Protein AF-A0A7S4NSQ0-F1 (afdb_monomer_lite)

Structure (mmCIF, N/CA/C/O backbone):
data_AF-A0A7S4NSQ0-F1
#
_entry.id   AF-A0A7S4NSQ0-F1
#
loop_
_atom_site.group_PDB
_atom_site.id
_atom_site.type_symbol
_atom_site.label_atom_id
_atom_site.label_alt_id
_atom_site.label_comp_id
_atom_site.label_asym_id
_atom_site.label_entity_id
_atom_site.label_seq_id
_atom_site.pdbx_PDB_ins_code
_atom_site.Cartn_x
_atom_site.Cartn_y
_atom_site.Cartn_z
_atom_site.occupancy
_atom_site.B_iso_or_equiv
_atom_site.auth_seq_id
_atom_site.auth_comp_id
_atom_site.auth_asym_id
_atom_site.auth_atom_id
_atom_site.pdbx_PDB_model_num
ATOM 1 N N . ILE A 1 1 ? -8.764 21.880 0.873 1.00 43.84 1 ILE A N 1
ATOM 2 C CA . ILE A 1 1 ? -7.528 22.172 0.104 1.00 43.84 1 ILE A CA 1
ATOM 3 C C . ILE A 1 1 ? -7.087 20.950 -0.721 1.00 43.84 1 ILE A C 1
ATOM 5 O O . ILE A 1 1 ? -6.547 21.149 -1.796 1.00 43.84 1 ILE A O 1
ATOM 9 N N . ASP A 1 2 ? -7.443 19.715 -0.344 1.00 47.25 2 ASP A N 1
ATOM 10 C CA . ASP A 1 2 ? -6.987 18.498 -1.047 1.00 47.25 2 ASP A CA 1
ATOM 11 C C . ASP A 1 2 ? -7.750 18.096 -2.334 1.00 47.25 2 ASP A C 1
ATOM 13 O O . ASP A 1 2 ? -7.119 17.617 -3.271 1.00 47.25 2 ASP A O 1
ATOM 17 N N . SER A 1 3 ? -9.049 18.391 -2.493 1.00 37.84 3 SER A N 1
ATOM 18 C CA . SER A 1 3 ? -9.749 18.227 -3.792 1.00 37.84 3 SER A CA 1
ATOM 19 C C . SER A 1 3 ? -9.270 19.212 -4.862 1.00 37.84 3 SER A C 1
ATOM 21 O O . SER A 1 3 ? -9.470 18.998 -6.056 1.00 37.84 3 SER A O 1
ATOM 23 N N . ARG A 1 4 ? -8.583 20.284 -4.441 1.00 37.56 4 ARG A N 1
ATOM 24 C CA . ARG A 1 4 ? -7.909 21.193 -5.361 1.00 37.56 4 ARG A CA 1
ATOM 25 C C . ARG A 1 4 ? -6.643 20.563 -5.921 1.00 37.56 4 ARG A C 1
ATOM 27 O O . ARG A 1 4 ? -6.283 20.964 -6.997 1.00 37.56 4 ARG A O 1
ATOM 34 N N . CYS A 1 5 ? -5.984 19.575 -5.316 1.00 43.22 5 CYS A N 1
ATOM 35 C CA . CYS A 1 5 ? -4.694 19.090 -5.833 1.00 43.22 5 CYS A CA 1
ATOM 36 C C . CYS A 1 5 ? -4.800 18.234 -7.110 1.00 43.22 5 CYS A C 1
ATOM 38 O O . CYS A 1 5 ? -3.952 18.379 -7.990 1.00 43.22 5 CYS A O 1
ATOM 40 N N . SER A 1 6 ? -5.829 17.391 -7.260 1.00 45.50 6 SER A N 1
ATOM 41 C CA . SER A 1 6 ? -6.063 16.644 -8.511 1.00 45.50 6 SER A CA 1
ATOM 42 C C . SER A 1 6 ? -6.626 17.552 -9.606 1.00 45.50 6 SER A C 1
ATOM 44 O O . SER A 1 6 ? -6.104 17.570 -10.715 1.00 45.50 6 SER A O 1
ATOM 46 N N . LEU A 1 7 ? -7.596 18.405 -9.263 1.00 49.38 7 LEU A N 1
ATOM 47 C CA . LEU A 1 7 ? -8.143 19.434 -10.151 1.00 49.38 7 LEU A CA 1
ATOM 48 C C . LEU A 1 7 ? -7.094 20.475 -10.555 1.00 49.38 7 LEU A C 1
ATOM 50 O O . LEU A 1 7 ? -7.091 20.905 -11.698 1.00 49.38 7 LEU A O 1
ATOM 54 N N . VAL A 1 8 ? -6.179 20.852 -9.658 1.00 49.59 8 VAL A N 1
ATOM 55 C CA . VAL A 1 8 ? -5.041 21.742 -9.936 1.00 49.59 8 VAL A CA 1
ATOM 56 C C . VAL A 1 8 ? -3.989 21.006 -10.740 1.00 49.59 8 VAL A C 1
ATOM 58 O O . VAL A 1 8 ? -3.438 21.633 -11.624 1.00 49.59 8 VAL A O 1
ATOM 61 N N . ARG A 1 9 ? -3.725 19.708 -10.542 1.00 54.62 9 ARG A N 1
ATOM 62 C CA . ARG A 1 9 ? -2.856 18.954 -11.464 1.00 54.62 9 ARG A CA 1
ATOM 63 C C . ARG A 1 9 ? -3.464 18.858 -12.856 1.00 54.62 9 ARG A C 1
ATOM 65 O O . ARG A 1 9 ? -2.762 19.137 -13.816 1.00 54.62 9 ARG A O 1
ATOM 72 N N . ASP A 1 10 ? -4.748 18.545 -12.980 1.00 56.38 10 ASP A N 1
ATOM 73 C CA . ASP A 1 10 ? -5.434 18.488 -14.273 1.00 56.38 10 ASP A CA 1
ATOM 74 C C . ASP A 1 10 ? -5.550 19.874 -14.914 1.00 56.38 10 ASP A C 1
ATOM 76 O O . ASP A 1 10 ? -5.386 20.012 -16.124 1.00 56.38 10 ASP A O 1
ATOM 80 N N . PHE A 1 11 ? -5.769 20.923 -14.120 1.00 52.41 11 PHE A N 1
ATOM 81 C CA . PHE A 1 11 ? -5.755 22.314 -14.569 1.00 52.41 11 PHE A CA 1
ATOM 82 C C . PHE A 1 11 ? -4.345 22.774 -14.946 1.00 52.41 11 PHE A C 1
ATOM 84 O O . PHE A 1 11 ? -4.181 23.433 -15.962 1.00 52.41 11 PHE A O 1
ATOM 91 N N . MET A 1 12 ? -3.316 22.384 -14.193 1.00 53.12 12 MET A N 1
ATOM 92 C CA . MET A 1 12 ? -1.912 22.682 -14.479 1.00 53.12 12 MET A CA 1
ATOM 93 C C . MET A 1 12 ? -1.471 21.948 -15.737 1.00 53.12 12 MET A C 1
ATOM 95 O O . MET A 1 12 ? -0.919 22.606 -16.606 1.00 53.12 12 MET A O 1
ATOM 99 N N . LYS A 1 13 ? -1.806 20.658 -15.902 1.00 59.53 13 LYS A N 1
ATOM 100 C CA . LYS A 1 13 ? -1.601 19.882 -17.138 1.00 59.53 13 LYS A CA 1
ATOM 101 C C . LYS A 1 13 ? -2.331 20.544 -18.310 1.00 59.53 13 LYS A C 1
ATOM 103 O O . LYS A 1 13 ? -1.717 20.787 -19.342 1.00 59.53 13 LYS A O 1
ATOM 108 N N . LYS A 1 14 ? -3.601 20.939 -18.148 1.00 61.06 14 LYS A N 1
ATOM 109 C CA . LYS A 1 14 ? -4.355 21.689 -19.174 1.00 61.06 14 LYS A CA 1
ATOM 110 C C . LYS A 1 14 ? -3.732 23.055 -19.487 1.00 61.06 14 LYS A C 1
ATOM 112 O O . LYS A 1 14 ? -3.712 23.433 -20.654 1.00 61.06 14 LYS A O 1
ATOM 117 N N . SER A 1 15 ? -3.201 23.767 -18.491 1.00 60.34 15 SER A N 1
ATOM 118 C CA . S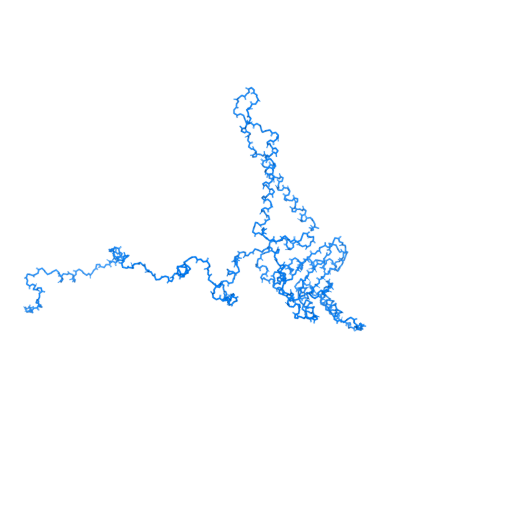ER A 1 15 ? -2.586 25.089 -18.671 1.00 60.34 15 SER A CA 1
ATOM 119 C C . SER A 1 15 ? -1.168 25.019 -19.246 1.00 60.34 15 SER A C 1
ATOM 121 O O . SER A 1 15 ? -0.762 25.902 -19.994 1.00 60.34 15 SER A O 1
ATOM 123 N N . LEU A 1 16 ? -0.417 23.956 -18.941 1.00 61.09 16 LEU A N 1
ATOM 124 C CA . LEU A 1 16 ? 0.862 23.652 -19.577 1.00 61.09 16 LEU A CA 1
ATOM 125 C C . LEU A 1 16 ? 0.615 23.320 -21.040 1.00 61.09 16 LEU A C 1
ATOM 127 O O . LEU A 1 16 ? 1.199 23.961 -21.902 1.00 61.09 16 LEU A O 1
ATOM 131 N N . VAL A 1 17 ? -0.336 22.425 -21.323 1.00 63.91 17 VAL A N 1
ATOM 132 C CA . VAL A 1 17 ? -0.728 22.103 -22.698 1.00 63.91 17 VAL A CA 1
ATOM 133 C C . VAL A 1 17 ? -1.186 23.357 -23.440 1.00 63.91 17 VAL A C 1
ATOM 135 O O . VAL A 1 17 ? -0.764 23.539 -24.574 1.00 63.91 17 VAL A O 1
ATOM 138 N N . SER A 1 18 ? -1.973 24.254 -22.830 1.00 65.06 18 SER A N 1
ATOM 139 C CA . SER A 1 18 ? -2.400 25.496 -23.493 1.00 65.06 18 SER A CA 1
ATOM 140 C C . SER A 1 18 ? -1.240 26.463 -23.748 1.00 65.06 18 SER A C 1
ATOM 142 O O . SER A 1 18 ? -1.109 26.960 -24.861 1.00 65.06 18 SER A O 1
ATOM 144 N N . ARG A 1 19 ? -0.346 26.675 -22.770 1.00 66.19 19 ARG A N 1
ATOM 145 C CA . ARG A 1 19 ? 0.846 27.530 -22.931 1.00 66.19 19 ARG A CA 1
ATOM 146 C C . ARG A 1 19 ? 1.806 26.981 -23.990 1.00 66.19 19 ARG A C 1
ATOM 148 O O . ARG A 1 19 ? 2.336 27.738 -24.798 1.00 66.19 19 ARG A O 1
ATOM 155 N N . SER A 1 20 ? 1.994 25.664 -24.027 1.00 69.31 20 SER A N 1
ATOM 156 C CA . SER A 1 20 ? 2.788 24.984 -25.053 1.00 69.31 20 SER A CA 1
ATOM 157 C C . SER A 1 20 ? 2.126 25.051 -26.433 1.00 69.31 20 SER A C 1
ATOM 159 O O . SER A 1 20 ? 2.827 25.105 -27.441 1.00 69.31 20 SER A O 1
ATOM 161 N N . LEU A 1 21 ? 0.791 25.096 -26.502 1.00 70.25 21 LEU A N 1
ATOM 162 C CA . LEU A 1 21 ? 0.045 25.279 -27.750 1.00 70.25 21 LEU A CA 1
ATOM 163 C C . LEU A 1 21 ? 0.185 26.708 -28.297 1.00 70.25 21 LEU A C 1
ATOM 165 O O . LEU A 1 21 ? 0.319 26.889 -29.506 1.00 70.25 21 LEU A O 1
ATOM 169 N N . ASP A 1 22 ? 0.226 27.711 -27.417 1.00 73.38 22 ASP A N 1
ATOM 170 C CA . ASP A 1 22 ? 0.483 29.109 -27.786 1.00 73.38 22 ASP A CA 1
ATOM 171 C C . ASP A 1 22 ? 1.907 29.312 -28.317 1.00 73.38 22 ASP A C 1
ATOM 173 O O . ASP A 1 22 ? 2.137 30.096 -29.240 1.00 73.38 22 ASP A O 1
ATOM 177 N N . GLN A 1 23 ? 2.876 28.575 -27.771 1.00 75.81 23 GLN A N 1
ATOM 178 C CA . GLN A 1 23 ? 4.239 28.542 -28.298 1.00 75.81 23 GLN A CA 1
ATOM 179 C C . GLN A 1 23 ? 4.308 27.797 -29.637 1.00 75.81 23 GLN A C 1
ATOM 181 O O . GLN A 1 23 ? 4.912 28.292 -30.586 1.00 75.81 23 GLN A O 1
ATOM 186 N N . ALA A 1 24 ? 3.588 26.683 -29.765 1.00 67.06 24 ALA A N 1
ATOM 187 C CA . ALA A 1 24 ? 3.461 25.947 -31.017 1.00 67.06 24 ALA A CA 1
ATOM 188 C C . ALA A 1 24 ? 2.843 26.809 -32.140 1.00 67.06 24 ALA A C 1
ATOM 190 O O . ALA A 1 24 ? 3.299 26.770 -33.279 1.00 67.06 24 ALA A O 1
ATOM 191 N N . LEU A 1 25 ? 1.869 27.672 -31.832 1.00 69.62 25 LEU A N 1
ATOM 192 C CA . LEU A 1 25 ? 1.313 28.630 -32.797 1.00 69.62 25 LEU A CA 1
ATOM 193 C C . LEU A 1 25 ? 2.368 29.582 -33.392 1.00 69.62 25 LEU A C 1
ATOM 195 O O . LEU A 1 25 ? 2.200 30.025 -34.529 1.00 69.62 25 LEU A O 1
ATOM 199 N N . LYS A 1 26 ? 3.455 29.878 -32.664 1.00 75.56 26 LYS A N 1
ATOM 200 C CA . LYS A 1 26 ? 4.581 30.695 -33.155 1.00 75.56 26 LYS A CA 1
ATOM 201 C C . LYS A 1 26 ? 5.554 29.901 -34.035 1.00 75.56 26 LYS A C 1
ATOM 203 O O . LYS A 1 26 ? 6.193 30.488 -34.902 1.00 75.56 26 LYS A O 1
ATOM 208 N N . GLU A 1 27 ? 5.639 28.588 -33.832 1.00 74.69 27 GLU A N 1
ATOM 209 C CA . GLU A 1 27 ? 6.524 27.653 -34.549 1.00 74.69 27 GLU A CA 1
ATOM 210 C C . GLU A 1 27 ? 5.851 26.993 -35.766 1.00 74.69 27 GLU A C 1
ATOM 212 O O . GLU A 1 27 ? 6.449 26.161 -36.449 1.00 74.69 27 GLU A O 1
ATOM 217 N N . MET A 1 28 ? 4.599 27.356 -36.052 1.00 72.81 28 MET A N 1
ATOM 218 C CA . MET A 1 28 ? 3.808 26.744 -37.113 1.00 72.81 28 MET A CA 1
ATOM 219 C C . MET A 1 28 ? 4.483 26.925 -38.494 1.00 72.81 28 MET A C 1
ATOM 221 O O . MET A 1 28 ? 4.757 28.060 -38.903 1.00 72.81 28 MET A O 1
ATOM 225 N N . PRO A 1 29 ? 4.740 25.839 -39.250 1.00 70.00 29 PRO A N 1
ATOM 226 C CA . PRO A 1 29 ? 5.452 25.915 -40.525 1.00 70.00 29 PRO A CA 1
ATOM 227 C C . PRO A 1 29 ? 4.622 26.616 -41.609 1.00 70.00 29 PRO A C 1
ATOM 229 O O . PRO A 1 29 ? 3.399 26.522 -41.640 1.00 70.00 29 PRO A O 1
ATOM 232 N N . THR A 1 30 ? 5.269 27.302 -42.553 1.00 66.38 30 THR A N 1
ATOM 233 C CA . THR A 1 30 ? 4.567 27.906 -43.702 1.00 66.38 30 THR A CA 1
ATOM 234 C C . THR A 1 30 ? 4.198 26.842 -44.741 1.00 66.38 30 THR A C 1
ATOM 236 O O . THR A 1 30 ? 5.019 25.981 -45.049 1.00 66.38 30 THR A O 1
ATOM 239 N N . SER A 1 31 ? 2.989 26.908 -45.313 1.00 59.41 31 SER A N 1
ATOM 240 C CA . SER A 1 31 ? 2.476 25.903 -46.268 1.00 59.41 31 SER A CA 1
ATOM 241 C C . SER A 1 31 ? 3.398 25.718 -47.482 1.00 59.41 31 SER A C 1
ATOM 243 O O . SER A 1 31 ? 3.764 26.689 -48.143 1.00 59.41 31 SER A O 1
ATOM 245 N N . SER A 1 32 ? 3.727 24.472 -47.835 1.00 58.09 32 SER A N 1
ATOM 246 C CA . SER A 1 32 ? 4.505 24.133 -49.038 1.00 58.09 32 SER A CA 1
ATOM 247 C C . SER A 1 32 ? 3.635 23.906 -50.284 1.00 58.09 32 SER A C 1
ATOM 249 O O . SER A 1 32 ? 4.137 24.017 -51.403 1.00 58.09 32 SER A O 1
ATOM 251 N N . ALA A 1 33 ? 2.331 23.658 -50.120 1.00 56.31 33 ALA A N 1
ATOM 252 C CA . ALA A 1 33 ? 1.461 23.151 -51.185 1.00 56.31 33 ALA A CA 1
ATOM 253 C C . ALA A 1 33 ? 0.726 24.234 -52.001 1.00 56.31 33 ALA A C 1
ATOM 255 O O . ALA A 1 33 ? 0.341 23.992 -53.145 1.00 56.31 33 ALA A O 1
ATOM 256 N N . ARG A 1 34 ? 0.518 25.443 -51.459 1.00 57.06 34 ARG A N 1
ATOM 257 C CA . ARG A 1 34 ? -0.258 26.494 -52.148 1.00 57.06 34 ARG A CA 1
ATOM 258 C C . ARG A 1 34 ? 0.628 27.478 -52.917 1.00 57.06 34 ARG A C 1
ATOM 260 O O . ARG A 1 34 ? 1.561 28.057 -52.360 1.00 57.06 34 ARG A O 1
ATOM 267 N N . LYS A 1 35 ? 0.293 27.722 -54.194 1.00 58.25 35 LYS A N 1
ATOM 268 C CA . LYS A 1 35 ? 0.835 28.855 -54.965 1.00 58.25 35 LYS A CA 1
ATOM 269 C C . LYS A 1 35 ? 0.327 30.167 -54.337 1.00 58.25 35 LYS A C 1
ATOM 271 O O . LYS A 1 35 ? -0.867 30.247 -54.040 1.00 58.25 35 LYS A O 1
ATOM 276 N N . PRO A 1 36 ? 1.187 31.180 -54.126 1.00 56.97 36 PRO A N 1
ATOM 277 C CA . PRO A 1 36 ? 0.753 32.465 -53.585 1.00 56.97 36 PRO A CA 1
ATOM 278 C C . PRO A 1 36 ? -0.299 33.090 -54.513 1.00 56.97 36 PRO A C 1
ATOM 280 O O . PRO A 1 36 ? -0.092 33.169 -55.724 1.00 56.97 36 PRO A O 1
ATOM 283 N N . LYS A 1 37 ? -1.439 33.508 -53.955 1.00 53.97 37 LYS A N 1
ATOM 284 C CA . LYS A 1 37 ? -2.445 34.303 -54.671 1.00 53.97 37 LYS A CA 1
ATOM 285 C C . LYS A 1 37 ? -2.228 35.775 -54.319 1.00 53.97 37 LYS A C 1
ATOM 287 O O . LYS A 1 37 ? -2.434 36.162 -53.175 1.00 53.97 37 LYS A O 1
ATOM 292 N N . GLY A 1 38 ? -1.778 36.561 -55.296 1.00 58.06 38 GLY A N 1
ATOM 293 C CA . GLY A 1 38 ? -1.504 37.996 -55.177 1.00 58.06 38 GLY A CA 1
ATOM 294 C C . GLY A 1 38 ? -0.479 38.467 -56.218 1.00 58.06 38 GLY A C 1
ATOM 295 O O . GLY A 1 38 ? 0.364 37.682 -56.650 1.00 58.06 38 GLY A O 1
ATOM 296 N N . LEU A 1 39 ? -0.562 39.737 -56.637 1.00 51.53 39 LEU A N 1
ATOM 297 C CA . LEU A 1 39 ? 0.301 40.333 -57.673 1.00 51.53 39 LEU A CA 1
ATOM 298 C C . LEU A 1 39 ? 1.773 40.487 -57.230 1.00 51.53 39 LEU A C 1
ATOM 300 O O . LEU A 1 39 ? 2.667 40.577 -58.066 1.00 51.53 39 LEU A O 1
ATOM 304 N N . HIS A 1 40 ? 2.045 40.460 -55.922 1.00 49.66 40 HIS A N 1
ATOM 305 C CA . HIS A 1 40 ? 3.399 40.497 -55.375 1.00 49.66 40 HIS A CA 1
ATOM 306 C C . HIS A 1 40 ? 3.976 39.083 -55.245 1.00 49.66 40 HIS A C 1
ATOM 308 O O . HIS A 1 40 ? 3.834 38.412 -54.223 1.00 49.66 40 HIS A O 1
ATOM 314 N N . ARG A 1 41 ? 4.670 38.635 -56.297 1.00 52.50 41 ARG A N 1
ATOM 315 C CA . ARG A 1 41 ? 5.487 37.408 -56.319 1.00 52.50 41 ARG A CA 1
ATOM 316 C C . ARG A 1 41 ? 6.840 37.614 -55.623 1.00 52.50 41 ARG A C 1
ATOM 318 O O . ARG A 1 41 ? 7.888 37.354 -56.202 1.00 52.50 41 ARG A O 1
ATOM 325 N N . GLY A 1 42 ? 6.822 38.108 -54.390 1.00 56.59 42 GLY A N 1
ATOM 326 C CA . GLY A 1 42 ? 7.992 38.044 -53.515 1.00 56.59 42 GLY A CA 1
ATOM 327 C C . GLY A 1 42 ? 8.073 36.680 -52.815 1.00 56.59 42 GLY A C 1
ATOM 328 O O . GLY A 1 42 ? 7.070 35.959 -52.778 1.00 56.59 42 GLY A O 1
ATOM 329 N N . PRO A 1 43 ? 9.217 36.322 -52.204 1.00 53.56 43 PRO A N 1
ATOM 330 C CA . PRO A 1 43 ? 9.337 35.182 -51.295 1.00 53.56 43 PRO A CA 1
ATOM 331 C C . PRO A 1 43 ? 8.615 35.494 -49.967 1.00 53.56 43 PRO A C 1
ATOM 333 O O . PRO A 1 43 ? 9.207 35.552 -48.895 1.00 53.56 43 PRO A O 1
ATOM 336 N N . GLY A 1 44 ? 7.315 35.775 -50.044 1.00 54.81 44 GLY A N 1
ATOM 337 C CA . GLY A 1 44 ? 6.446 36.019 -48.904 1.00 54.81 44 GLY A CA 1
ATOM 338 C C . GLY A 1 44 ? 5.966 34.697 -48.318 1.00 54.81 44 GLY A C 1
ATOM 339 O O . GLY A 1 44 ? 5.574 33.784 -49.049 1.00 54.81 44 GLY A O 1
ATOM 340 N N . LYS A 1 45 ? 6.004 34.596 -46.988 1.00 56.88 45 LYS A N 1
ATOM 341 C CA . LYS A 1 45 ? 5.552 33.436 -46.209 1.00 56.88 45 LYS A CA 1
ATOM 342 C C . LYS A 1 45 ? 4.156 32.996 -46.667 1.00 56.88 45 LYS A C 1
ATOM 344 O O . LYS A 1 45 ? 3.189 33.748 -46.557 1.00 56.88 45 LYS A O 1
ATOM 349 N N . ARG A 1 46 ? 4.051 31.777 -47.198 1.00 63.94 46 ARG A N 1
ATOM 350 C CA . ARG A 1 46 ? 2.787 31.200 -47.676 1.00 63.94 46 ARG A CA 1
ATOM 351 C C . ARG A 1 46 ? 1.864 30.960 -46.480 1.00 63.94 46 ARG A C 1
ATOM 353 O O . ARG A 1 46 ? 2.209 30.194 -45.580 1.00 63.94 46 ARG A O 1
ATOM 360 N N . GLN A 1 47 ? 0.707 31.617 -46.467 1.00 65.38 47 GLN A N 1
ATOM 361 C CA . GLN A 1 47 ? -0.298 31.426 -45.421 1.00 65.38 47 GLN A CA 1
ATOM 362 C C . GLN A 1 47 ? -0.892 30.008 -45.515 1.00 65.38 47 GLN A C 1
ATOM 364 O O . GLN A 1 47 ? -1.272 29.555 -46.597 1.00 65.38 47 GLN A O 1
ATOM 369 N N . LEU A 1 48 ? -0.939 29.299 -44.384 1.00 68.12 48 LEU A N 1
ATOM 370 C CA . LEU A 1 48 ? -1.606 27.999 -44.252 1.00 68.12 48 LEU A CA 1
ATOM 371 C C . LEU A 1 48 ? -3.119 28.148 -44.424 1.00 68.12 48 LEU A C 1
ATOM 373 O O . LEU A 1 48 ? -3.703 29.145 -44.003 1.00 68.12 48 LEU A O 1
ATOM 377 N N . SER A 1 49 ? -3.766 27.136 -45.003 1.00 79.75 49 SER A N 1
ATOM 378 C CA . SER A 1 49 ? -5.229 27.067 -44.972 1.00 79.75 49 SER A CA 1
ATOM 379 C C . SER A 1 49 ? -5.736 26.767 -43.562 1.00 79.75 49 SER A C 1
ATOM 381 O O . SER A 1 49 ? -5.060 26.094 -42.785 1.00 79.75 49 SER A O 1
ATOM 383 N N . GLU A 1 50 ? -6.954 27.204 -43.234 1.00 79.88 50 GLU A N 1
ATOM 384 C CA . GLU A 1 50 ? -7.573 26.905 -41.933 1.00 79.88 50 GLU A CA 1
ATOM 385 C C . GLU A 1 50 ? -7.645 25.396 -41.660 1.00 79.88 50 GLU A C 1
ATOM 387 O O . GLU A 1 50 ? -7.401 24.954 -40.541 1.00 79.88 50 GLU A O 1
ATOM 392 N N . LYS A 1 51 ? -7.882 24.585 -42.700 1.00 82.75 51 LYS A N 1
ATOM 393 C CA . LYS A 1 51 ? -7.909 23.121 -42.595 1.00 82.75 51 LYS A CA 1
ATOM 394 C C . LYS A 1 51 ? -6.539 22.533 -42.233 1.00 82.75 51 LYS A C 1
ATOM 396 O O . LYS A 1 51 ? -6.463 21.693 -41.341 1.00 82.75 51 LYS A O 1
ATOM 401 N N . GLU A 1 52 ? -5.462 22.981 -42.882 1.00 78.94 52 GLU A N 1
ATOM 402 C CA . GLU A 1 52 ? -4.091 22.542 -42.561 1.00 78.94 52 GLU A CA 1
ATOM 403 C C . GLU A 1 52 ? -3.664 23.025 -41.170 1.00 78.94 52 GLU A C 1
ATOM 405 O O . GLU A 1 52 ? -3.085 22.254 -40.408 1.00 78.94 52 GLU A O 1
ATOM 410 N N . ARG A 1 53 ? -4.010 24.268 -40.806 1.00 81.38 53 ARG A N 1
ATOM 411 C CA . ARG A 1 53 ? -3.770 24.826 -39.469 1.00 81.38 53 ARG A CA 1
ATOM 412 C C . ARG A 1 53 ? -4.462 23.999 -38.386 1.00 81.38 53 ARG A C 1
ATOM 414 O O . ARG A 1 53 ? -3.821 23.632 -37.407 1.00 81.38 53 ARG A O 1
ATOM 421 N N . ASN A 1 54 ? -5.737 23.664 -38.568 1.00 85.69 54 ASN A N 1
ATOM 422 C CA . ASN A 1 54 ? -6.491 22.857 -37.608 1.00 85.69 54 ASN A CA 1
ATOM 423 C C . ASN A 1 54 ? -5.950 21.426 -37.517 1.00 85.69 54 ASN A C 1
ATOM 425 O O . ASN A 1 54 ? -5.838 20.892 -36.417 1.00 85.69 54 ASN A O 1
ATOM 429 N N . SER A 1 55 ? -5.551 20.828 -38.645 1.00 84.88 55 SER A N 1
ATOM 430 C CA . SER A 1 55 ? -4.901 19.513 -38.655 1.00 84.88 55 SER A CA 1
ATOM 431 C C . SER A 1 55 ? -3.572 19.534 -37.900 1.00 84.88 55 SER A C 1
ATOM 433 O O . SER A 1 55 ? -3.289 18.622 -37.129 1.00 84.88 55 SER A O 1
ATOM 435 N N . TRP A 1 56 ? -2.762 20.576 -38.090 1.00 83.94 56 TRP A N 1
ATOM 436 C CA . TRP A 1 56 ? -1.488 20.728 -37.396 1.00 83.94 56 TRP A CA 1
ATOM 437 C C . TRP A 1 56 ? -1.680 20.949 -35.893 1.00 83.94 56 TRP A C 1
ATOM 439 O O . TRP A 1 56 ? -1.051 20.264 -35.091 1.00 83.94 56 TRP A O 1
ATOM 449 N N . LEU A 1 57 ? -2.607 21.828 -35.497 1.00 86.19 57 LEU A N 1
ATOM 450 C CA . LEU A 1 57 ? -2.951 22.046 -34.089 1.00 86.19 57 LEU A CA 1
ATOM 451 C C . LEU A 1 57 ? -3.503 20.780 -33.433 1.00 86.19 57 LEU A C 1
ATOM 453 O O . LEU A 1 57 ? -3.177 20.504 -32.283 1.00 86.19 57 LEU A O 1
ATOM 457 N N . PHE A 1 58 ? -4.302 19.994 -34.155 1.00 88.31 58 PHE A N 1
ATOM 458 C CA . PHE A 1 58 ? -4.789 18.706 -33.675 1.00 88.31 58 PHE A CA 1
ATOM 459 C C . PHE A 1 58 ? -3.642 17.712 -33.457 1.00 88.31 58 PHE A C 1
ATOM 461 O O . PHE A 1 58 ? -3.550 17.127 -32.377 1.00 88.31 58 PHE A O 1
ATOM 468 N N . MET A 1 59 ? -2.739 17.557 -34.433 1.00 87.12 59 MET A N 1
ATOM 469 C CA . MET A 1 59 ? -1.563 16.689 -34.292 1.00 87.12 59 MET A CA 1
ATOM 470 C C . MET A 1 59 ? -0.683 17.135 -33.127 1.00 87.12 59 MET A C 1
ATOM 472 O O . MET A 1 59 ? -0.339 16.317 -32.282 1.00 87.12 59 MET A O 1
ATOM 476 N N . ARG A 1 60 ? -0.398 18.437 -33.015 1.00 84.75 60 ARG A N 1
ATOM 477 C CA . ARG A 1 60 ? 0.437 18.982 -31.942 1.00 84.75 60 ARG A CA 1
ATOM 478 C C . ARG A 1 60 ? -0.219 18.864 -30.571 1.00 84.75 60 ARG A C 1
ATOM 480 O O . ARG A 1 60 ? 0.447 18.525 -29.604 1.00 84.75 60 ARG A O 1
ATOM 487 N N . LYS A 1 61 ? -1.531 19.091 -30.471 1.00 86.69 61 LYS A N 1
ATOM 488 C CA . LYS A 1 61 ? -2.297 18.849 -29.241 1.00 86.69 61 LYS A CA 1
ATOM 489 C C . LYS A 1 61 ? -2.235 17.378 -28.841 1.00 86.69 61 LYS A C 1
ATOM 491 O O . LYS A 1 61 ? -2.052 17.089 -27.667 1.00 86.69 61 LYS A O 1
ATOM 496 N N . THR A 1 62 ? -2.378 16.472 -29.804 1.00 85.88 62 THR A N 1
ATOM 497 C CA . THR A 1 62 ? -2.304 15.024 -29.573 1.00 85.88 62 THR A CA 1
ATOM 498 C C . THR A 1 62 ? -0.902 14.615 -29.132 1.00 85.88 62 THR A C 1
ATOM 500 O O . THR A 1 62 ? -0.762 13.869 -28.174 1.00 85.88 62 THR A O 1
ATOM 503 N N . GLU A 1 63 ? 0.138 15.160 -29.759 1.00 84.62 63 GLU A N 1
ATOM 504 C CA . GLU A 1 63 ? 1.533 14.962 -29.365 1.00 84.62 63 GLU A CA 1
ATOM 505 C C . GLU A 1 63 ? 1.798 15.482 -27.948 1.00 84.62 63 GLU A C 1
ATOM 507 O O . GLU A 1 63 ? 2.358 14.759 -27.137 1.00 84.62 63 GLU A O 1
ATOM 512 N N . LEU A 1 64 ? 1.333 16.687 -27.607 1.00 81.81 64 LEU A N 1
ATOM 513 C CA . LEU A 1 64 ? 1.473 17.255 -26.262 1.00 81.81 64 LEU A CA 1
ATOM 514 C C . LEU A 1 64 ? 0.675 16.477 -25.212 1.00 81.81 64 LEU A C 1
ATOM 516 O O . LEU A 1 64 ? 1.154 16.297 -24.099 1.00 81.81 64 LEU A O 1
ATOM 520 N N . MET A 1 65 ? -0.527 16.001 -25.548 1.00 78.69 65 MET A N 1
ATOM 521 C CA . MET A 1 65 ? -1.312 15.125 -24.674 1.00 78.69 65 MET A CA 1
ATOM 522 C C . MET A 1 65 ? -0.622 13.782 -24.476 1.00 78.69 65 MET A C 1
ATOM 524 O O . MET A 1 65 ? -0.569 13.301 -23.349 1.00 78.69 65 MET A O 1
ATOM 528 N N . ASN A 1 66 ? -0.049 13.222 -25.542 1.00 78.06 66 ASN A N 1
ATOM 529 C CA . ASN A 1 66 ? 0.777 12.035 -25.451 1.00 78.06 66 ASN A CA 1
ATOM 530 C C . ASN A 1 66 ? 1.959 12.329 -24.537 1.00 78.06 66 ASN A C 1
ATOM 532 O O . ASN A 1 66 ? 2.114 11.609 -23.568 1.00 78.06 66 ASN A O 1
ATOM 536 N N . ILE A 1 67 ? 2.757 13.379 -24.769 1.00 75.62 67 ILE A N 1
ATOM 537 C CA . ILE A 1 67 ? 3.919 13.733 -23.932 1.00 75.62 67 ILE A CA 1
ATOM 538 C C . ILE A 1 67 ? 3.504 13.924 -22.470 1.00 75.62 67 ILE A C 1
ATOM 540 O O . ILE A 1 67 ? 4.134 13.353 -21.595 1.00 75.62 67 ILE A O 1
ATOM 544 N N . ALA A 1 68 ? 2.398 14.615 -22.193 1.00 68.62 68 ALA A N 1
ATOM 545 C CA . ALA A 1 68 ? 1.856 14.770 -20.840 1.00 68.62 68 ALA A CA 1
ATOM 546 C C . ALA A 1 68 ? 1.360 13.447 -20.215 1.00 68.62 68 ALA A C 1
ATOM 548 O O . ALA A 1 68 ? 1.258 13.333 -18.991 1.00 68.62 68 ALA A O 1
ATOM 549 N N . GLN A 1 69 ? 1.018 12.462 -21.047 1.00 65.25 69 GLN A N 1
ATOM 550 C CA . GLN A 1 69 ? 0.706 11.088 -20.654 1.00 65.25 69 GLN A CA 1
ATOM 551 C C . GLN A 1 69 ? 1.969 10.208 -20.556 1.00 65.25 69 GLN A C 1
ATOM 553 O O . GLN A 1 69 ? 1.954 9.236 -19.812 1.00 65.25 69 GLN A O 1
ATOM 558 N N . TRP A 1 70 ? 3.056 10.541 -21.260 1.00 55.47 70 TRP A N 1
ATOM 559 C CA . TRP A 1 70 ? 4.405 9.985 -21.072 1.00 55.47 70 TRP A CA 1
ATOM 560 C C . TRP A 1 70 ? 5.088 10.570 -19.823 1.00 55.47 70 TRP A C 1
ATOM 562 O O . TRP A 1 70 ? 5.959 9.924 -19.251 1.00 55.47 70 TRP A O 1
ATOM 572 N N . ASP A 1 71 ? 4.649 11.749 -19.376 1.00 55.47 71 ASP A N 1
ATOM 573 C CA . ASP A 1 71 ? 5.019 12.378 -18.101 1.00 55.47 71 ASP A CA 1
ATOM 574 C C . ASP A 1 71 ? 4.382 11.655 -16.895 1.00 55.47 71 ASP A C 1
ATOM 576 O O . ASP A 1 71 ? 4.838 11.807 -15.761 1.00 55.47 71 ASP A O 1
ATOM 580 N N . ASP A 1 72 ? 3.353 10.818 -17.122 1.00 61.94 72 ASP A N 1
ATOM 581 C CA . ASP A 1 72 ? 3.090 9.705 -16.208 1.00 61.94 72 ASP A CA 1
ATOM 582 C C . ASP A 1 72 ? 4.181 8.651 -16.479 1.00 61.94 72 ASP A C 1
ATOM 584 O O . ASP A 1 72 ? 4.279 8.151 -17.601 1.00 61.94 72 ASP A O 1
ATOM 588 N N . PRO A 1 73 ? 5.014 8.318 -15.480 1.00 64.12 73 PRO A N 1
ATOM 589 C CA . PRO A 1 73 ? 6.341 7.760 -15.701 1.00 64.12 73 PRO A CA 1
ATOM 590 C C . PRO A 1 73 ? 6.300 6.509 -16.583 1.00 64.12 73 PRO A C 1
ATOM 592 O O . PRO A 1 73 ? 5.718 5.491 -16.204 1.00 64.12 73 PRO A O 1
ATOM 595 N N . GLU A 1 74 ? 6.929 6.604 -17.760 1.00 70.94 74 GLU A N 1
ATOM 596 C CA . GLU A 1 74 ? 7.006 5.558 -18.792 1.00 70.94 74 GLU A CA 1
ATOM 597 C C . GLU A 1 74 ? 7.350 4.178 -18.216 1.00 70.94 74 GLU A C 1
ATOM 599 O O . GLU A 1 74 ? 6.768 3.164 -18.611 1.00 70.94 74 GLU A O 1
ATOM 604 N N . ASN A 1 75 ? 8.196 4.178 -17.187 1.00 82.25 75 ASN A N 1
ATOM 605 C CA . ASN A 1 75 ? 8.645 3.012 -16.433 1.00 82.25 75 ASN A CA 1
ATOM 606 C C . ASN A 1 75 ? 7.505 2.174 -15.823 1.00 82.25 75 ASN A C 1
ATOM 608 O O . ASN A 1 75 ? 7.718 1.006 -15.525 1.00 82.25 75 ASN A O 1
ATOM 612 N N . PHE A 1 76 ? 6.295 2.720 -15.650 1.00 88.75 76 PHE A N 1
ATOM 613 C CA . PHE A 1 76 ? 5.181 2.036 -14.971 1.00 88.75 76 PHE A CA 1
ATOM 614 C C . PHE A 1 76 ? 3.973 1.760 -15.872 1.00 88.75 76 PHE A C 1
ATOM 616 O O . PHE A 1 76 ? 2.898 1.422 -15.380 1.00 88.75 76 PHE A O 1
ATOM 623 N N . LYS A 1 77 ? 4.116 1.882 -17.196 1.00 86.19 77 LYS A N 1
ATOM 624 C CA . LYS A 1 77 ? 3.003 1.689 -18.146 1.00 86.19 77 LYS A CA 1
ATOM 625 C C . LYS A 1 77 ? 2.380 0.295 -18.131 1.00 86.19 77 LYS A C 1
ATOM 627 O O . LYS A 1 77 ? 1.217 0.149 -18.496 1.00 86.19 77 LYS A O 1
ATOM 632 N N . HIS A 1 78 ? 3.157 -0.710 -17.745 1.00 89.25 78 HIS A N 1
ATOM 633 C CA . HIS A 1 78 ? 2.736 -2.107 -17.692 1.00 89.25 78 HIS A CA 1
ATOM 634 C C . HIS A 1 78 ? 1.990 -2.458 -16.395 1.00 89.25 78 HIS A C 1
ATOM 636 O O . HIS A 1 78 ? 1.402 -3.534 -16.310 1.00 89.25 78 HIS A O 1
ATOM 642 N N . LEU A 1 79 ? 2.003 -1.575 -15.391 1.00 92.50 79 LEU A N 1
ATOM 643 C CA . LEU A 1 79 ? 1.339 -1.825 -14.117 1.00 92.50 79 LEU A CA 1
ATOM 644 C C . LEU A 1 79 ? -0.163 -1.514 -14.201 1.00 92.50 79 LEU A C 1
ATOM 646 O O . LEU A 1 79 ? -0.568 -0.562 -14.882 1.00 92.50 79 LEU A O 1
ATOM 650 N N . PRO A 1 80 ? -1.014 -2.272 -13.484 1.00 94.50 80 PRO A N 1
ATOM 651 C CA . PRO A 1 80 ? -2.415 -1.916 -13.332 1.00 94.50 80 PRO A CA 1
ATOM 652 C C . PRO A 1 80 ? -2.544 -0.537 -12.678 1.00 94.50 80 PRO A C 1
ATOM 654 O O . PRO A 1 80 ? -1.794 -0.172 -11.772 1.00 94.50 80 PRO A O 1
ATOM 657 N N . LYS A 1 81 ? -3.519 0.250 -13.138 1.00 92.38 81 LYS A N 1
ATOM 658 C CA . LYS A 1 81 ? -3.785 1.576 -12.571 1.00 92.38 81 LYS A CA 1
ATOM 659 C C . LYS A 1 81 ? -4.438 1.426 -11.201 1.00 92.38 81 LYS A C 1
ATOM 661 O O . LYS A 1 81 ? -5.389 0.662 -11.057 1.00 92.38 81 LYS A O 1
ATOM 666 N N . SER A 1 82 ? -3.965 2.196 -10.225 1.00 93.94 82 SER A N 1
ATOM 667 C CA . SER A 1 82 ? -4.616 2.285 -8.922 1.00 93.94 82 SER A CA 1
ATOM 668 C C . SER A 1 82 ? -5.993 2.952 -9.024 1.00 93.94 82 SER A C 1
ATOM 670 O O . SER A 1 82 ? -6.306 3.674 -9.981 1.00 93.94 82 SER A O 1
ATOM 672 N N . LYS A 1 83 ? -6.838 2.693 -8.024 1.00 94.88 83 LYS A N 1
ATOM 673 C CA . LYS A 1 83 ? -8.179 3.269 -7.935 1.00 94.88 83 LYS A CA 1
ATOM 674 C C . LYS A 1 83 ? -8.088 4.776 -7.676 1.00 94.88 83 LYS A C 1
ATOM 676 O O . LYS A 1 83 ? -7.475 5.207 -6.699 1.00 94.88 83 LYS A O 1
ATOM 681 N N . LYS A 1 84 ? -8.737 5.566 -8.536 1.00 93.94 84 LYS A N 1
ATOM 682 C CA . LYS A 1 84 ? -8.792 7.032 -8.441 1.00 93.94 84 LYS A CA 1
ATOM 683 C C . LYS A 1 84 ? -9.927 7.470 -7.522 1.00 93.94 84 LYS A C 1
ATOM 685 O O . LYS A 1 84 ? -11.037 7.721 -7.985 1.00 93.94 84 LYS A O 1
ATOM 690 N N . ILE A 1 85 ? -9.641 7.549 -6.230 1.00 94.25 85 ILE A N 1
ATOM 691 C CA . ILE A 1 85 ? -10.553 8.091 -5.217 1.00 94.25 85 ILE A CA 1
ATOM 692 C C . ILE A 1 85 ? -9.842 9.159 -4.395 1.00 94.25 85 ILE A C 1
ATOM 694 O O . ILE A 1 85 ? -8.614 9.192 -4.297 1.00 94.25 85 ILE A O 1
ATOM 698 N N . ILE A 1 86 ? -10.632 10.049 -3.805 1.00 94.94 86 ILE A N 1
ATOM 699 C CA . ILE A 1 86 ? -10.117 11.086 -2.918 1.00 94.94 86 ILE A CA 1
ATOM 700 C C . ILE A 1 86 ? -9.653 10.400 -1.630 1.00 94.94 86 ILE A C 1
ATOM 702 O O . ILE A 1 86 ? -10.420 9.645 -1.050 1.00 94.94 86 ILE A O 1
ATOM 706 N N . GLY A 1 87 ? -8.418 10.645 -1.193 1.00 93.25 87 GLY A N 1
ATOM 707 C CA . GLY A 1 87 ? -7.814 9.968 -0.042 1.00 93.25 87 GLY A CA 1
ATOM 708 C C . GLY A 1 87 ? -6.837 8.855 -0.424 1.00 93.25 87 GLY A C 1
ATOM 709 O O . GLY A 1 87 ? -5.999 8.496 0.399 1.00 93.25 87 GLY A O 1
ATOM 710 N N . ASN A 1 88 ? -6.869 8.353 -1.666 1.00 96.19 88 ASN A N 1
ATOM 711 C CA . ASN A 1 88 ? -5.971 7.291 -2.140 1.00 96.19 88 ASN A CA 1
ATOM 712 C C . ASN A 1 88 ? -4.740 7.824 -2.894 1.00 96.19 88 ASN A C 1
ATOM 714 O O . ASN A 1 88 ? -4.111 7.102 -3.674 1.00 96.19 88 ASN A O 1
ATOM 718 N N . GLU A 1 89 ? -4.370 9.090 -2.672 1.00 93.38 89 GLU A N 1
ATOM 719 C CA . GLU A 1 89 ? -3.251 9.746 -3.359 1.00 93.38 89 GLU A CA 1
ATOM 720 C C . GLU A 1 89 ? -1.912 9.030 -3.155 1.00 93.38 89 GLU A C 1
ATOM 722 O O . GLU A 1 89 ? -1.038 9.093 -4.021 1.00 93.38 89 GLU A O 1
ATOM 727 N N . ALA A 1 90 ? -1.761 8.315 -2.038 1.00 95.50 90 ALA A N 1
ATOM 728 C CA . ALA A 1 90 ? -0.567 7.547 -1.718 1.00 95.50 90 ALA A CA 1
ATOM 729 C C . ALA A 1 90 ? -0.283 6.466 -2.771 1.00 95.50 90 ALA A C 1
ATOM 731 O O . ALA A 1 90 ? 0.869 6.163 -3.044 1.00 95.50 90 ALA A O 1
ATOM 732 N N . THR A 1 91 ? -1.305 5.906 -3.416 1.00 95.12 91 THR A N 1
ATOM 733 C CA . THR A 1 91 ? -1.109 4.865 -4.440 1.00 95.12 91 THR A CA 1
ATOM 734 C C . THR A 1 91 ? -0.774 5.433 -5.818 1.00 95.12 91 THR A C 1
ATOM 736 O O . THR A 1 91 ? -0.284 4.713 -6.685 1.00 95.12 91 THR A O 1
ATOM 739 N N . GLU A 1 92 ? -1.028 6.724 -6.043 1.00 91.88 92 GLU A N 1
ATOM 740 C CA . GLU A 1 92 ? -0.768 7.373 -7.328 1.00 91.88 92 GLU A CA 1
ATOM 741 C C . GLU A 1 92 ? 0.678 7.863 -7.465 1.00 91.88 92 GLU A C 1
ATOM 743 O O . GLU A 1 92 ? 1.183 7.951 -8.595 1.00 91.88 92 GLU A O 1
ATOM 748 N N . ILE A 1 93 ? 1.324 8.188 -6.338 1.00 92.75 93 ILE A N 1
ATOM 749 C CA . ILE A 1 93 ? 2.699 8.694 -6.282 1.00 92.75 93 ILE A CA 1
ATOM 750 C C . ILE A 1 93 ? 3.730 7.593 -6.560 1.00 92.75 93 ILE A C 1
ATOM 752 O O . ILE A 1 93 ? 3.479 6.405 -6.366 1.00 92.75 93 ILE A O 1
ATOM 756 N N . VAL A 1 94 ? 4.917 8.005 -7.006 1.00 94.88 94 VAL A N 1
ATOM 757 C CA . VAL A 1 94 ? 6.070 7.110 -7.150 1.00 94.88 94 VAL A CA 1
ATOM 758 C C . VAL A 1 94 ? 6.804 7.041 -5.816 1.00 94.88 94 VAL A C 1
ATOM 760 O O . VAL A 1 94 ? 7.322 8.051 -5.339 1.00 94.88 94 VAL A O 1
ATOM 763 N N . TRP A 1 95 ? 6.862 5.854 -5.223 1.00 96.69 95 TRP A N 1
ATOM 764 C CA . TRP A 1 95 ? 7.480 5.622 -3.924 1.00 96.69 95 TRP A CA 1
ATOM 765 C C . TRP A 1 95 ? 8.983 5.381 -4.043 1.00 96.69 95 TRP A C 1
ATOM 767 O O . TRP A 1 95 ? 9.395 4.447 -4.735 1.00 96.69 95 TRP A O 1
ATOM 777 N N . PRO A 1 96 ? 9.825 6.162 -3.346 1.00 97.19 96 PRO A N 1
ATOM 778 C CA . PRO A 1 96 ? 11.236 5.843 -3.200 1.00 97.19 96 PRO A CA 1
ATOM 779 C C . PRO A 1 96 ? 11.407 4.547 -2.408 1.00 97.19 96 PRO A C 1
ATOM 781 O O . PRO A 1 96 ? 10.901 4.421 -1.288 1.00 97.19 96 PRO A O 1
ATOM 784 N N . TYR A 1 97 ? 12.168 3.603 -2.957 1.00 97.75 97 TYR A N 1
ATOM 785 C CA . TYR A 1 97 ? 12.415 2.317 -2.309 1.00 97.75 97 TYR A CA 1
ATOM 786 C C . TYR A 1 97 ? 13.050 2.466 -0.917 1.00 97.75 97 TYR A C 1
ATOM 788 O O . TYR A 1 97 ? 12.711 1.717 -0.005 1.00 97.75 97 TYR A O 1
ATOM 796 N N . ALA A 1 98 ? 13.884 3.491 -0.703 1.00 97.31 98 ALA A N 1
ATOM 797 C CA . ALA A 1 98 ? 14.457 3.796 0.609 1.00 97.31 98 ALA A CA 1
ATOM 798 C C . ALA A 1 98 ? 13.394 4.028 1.705 1.00 97.31 98 ALA A C 1
ATOM 800 O O . ALA A 1 98 ? 13.555 3.535 2.819 1.00 97.31 98 ALA A O 1
ATOM 801 N N . ILE A 1 99 ? 12.292 4.720 1.388 1.00 96.38 99 ILE A N 1
ATOM 802 C CA . ILE A 1 99 ? 11.204 4.985 2.347 1.00 96.38 99 ILE A CA 1
ATOM 803 C C . ILE A 1 99 ? 10.462 3.686 2.674 1.00 96.38 99 ILE A C 1
ATOM 805 O O . ILE A 1 99 ? 10.163 3.408 3.835 1.00 96.38 99 ILE A O 1
ATOM 809 N N . LEU A 1 100 ? 10.223 2.849 1.660 1.00 97.06 100 LEU A N 1
ATOM 810 C CA . LEU A 1 100 ? 9.609 1.534 1.851 1.00 97.06 100 LEU A CA 1
ATOM 811 C C . LEU A 1 100 ? 10.482 0.640 2.742 1.00 97.06 100 LEU A C 1
ATOM 813 O O . LEU A 1 100 ? 9.964 -0.056 3.608 1.00 97.06 100 LEU A O 1
ATOM 817 N N . LEU A 1 101 ? 11.807 0.683 2.586 1.00 96.00 101 LEU A N 1
ATOM 818 C CA . LEU A 1 101 ? 12.731 -0.082 3.426 1.00 96.00 101 LEU A CA 1
ATOM 819 C C . LEU A 1 101 ? 12.815 0.413 4.875 1.00 96.00 101 LEU A C 1
ATOM 821 O O . LEU A 1 101 ? 13.098 -0.411 5.748 1.00 96.00 101 LEU A O 1
ATOM 825 N N . GLN A 1 102 ? 12.600 1.710 5.123 1.00 94.75 102 GLN A N 1
ATOM 826 C CA . GLN A 1 102 ? 12.547 2.302 6.466 1.00 94.75 102 GLN A CA 1
ATOM 827 C C . GLN A 1 102 ? 11.254 1.916 7.193 1.00 94.75 102 GLN A C 1
ATOM 829 O O . GLN A 1 102 ? 11.291 1.501 8.351 1.00 94.75 102 GLN A O 1
ATOM 834 N N . ASN A 1 103 ? 10.120 1.984 6.494 1.00 93.81 103 ASN A N 1
ATOM 835 C CA . ASN A 1 103 ? 8.802 1.712 7.062 1.00 93.81 103 ASN A CA 1
ATOM 836 C C . ASN A 1 103 ? 8.419 0.239 6.878 1.00 93.81 103 ASN A C 1
ATOM 838 O O . ASN A 1 103 ? 7.604 -0.114 6.029 1.00 93.81 103 ASN A O 1
ATOM 842 N N . ARG A 1 104 ? 9.018 -0.648 7.676 1.00 92.81 104 ARG A N 1
ATOM 843 C CA . ARG A 1 104 ? 8.697 -2.083 7.646 1.00 92.81 104 ARG A CA 1
ATOM 844 C C . ARG A 1 104 ? 7.540 -2.390 8.582 1.00 92.81 104 ARG A C 1
ATOM 846 O O . ARG A 1 104 ? 7.755 -2.588 9.772 1.00 92.81 104 ARG A O 1
ATOM 853 N N . LEU A 1 105 ? 6.342 -2.449 8.017 1.00 94.19 105 LEU A N 1
ATOM 854 C CA . LEU A 1 105 ? 5.127 -2.838 8.727 1.00 94.19 105 LEU A CA 1
ATOM 855 C C . LEU A 1 105 ? 4.688 -4.220 8.254 1.00 94.19 105 LEU A C 1
ATOM 857 O O . LEU A 1 105 ? 4.579 -4.462 7.047 1.00 94.19 105 LEU A O 1
ATOM 861 N N . LYS A 1 106 ? 4.461 -5.138 9.192 1.00 95.81 106 LYS A N 1
ATOM 862 C CA . LYS A 1 106 ? 4.054 -6.517 8.892 1.00 95.81 106 LYS A CA 1
ATOM 863 C C . LYS A 1 106 ? 2.712 -6.791 9.540 1.00 95.81 106 LYS A C 1
ATOM 865 O O . LYS A 1 106 ? 2.585 -6.726 10.754 1.00 95.81 106 LYS A O 1
ATOM 870 N N . VAL A 1 107 ? 1.730 -7.124 8.714 1.00 97.38 107 VAL A N 1
ATOM 871 C CA . VAL A 1 107 ? 0.401 -7.526 9.181 1.00 97.38 107 VAL A CA 1
ATOM 872 C C . VAL A 1 107 ? 0.273 -9.040 9.116 1.00 97.38 107 VAL A C 1
ATOM 874 O O . VAL A 1 107 ? 1.031 -9.717 8.418 1.00 97.38 107 VAL A O 1
ATOM 877 N N . HIS A 1 108 ? -0.706 -9.586 9.833 1.00 97.94 108 HIS A N 1
ATOM 878 C CA . HIS A 1 108 ? -0.938 -11.026 9.816 1.00 97.94 108 HIS A CA 1
ATOM 879 C C . HIS A 1 108 ? -1.221 -11.528 8.381 1.00 97.94 108 HIS A C 1
ATOM 881 O O . HIS A 1 108 ? -2.025 -10.894 7.686 1.00 97.94 108 HIS A O 1
ATOM 887 N N . PRO A 1 109 ? -0.646 -12.665 7.930 1.00 97.62 109 PRO A N 1
ATOM 888 C CA . PRO A 1 109 ? -0.836 -13.199 6.574 1.00 97.62 109 PRO A CA 1
ATOM 889 C C . PRO A 1 109 ? -2.298 -13.363 6.146 1.00 97.62 109 PRO A C 1
ATOM 891 O O . PRO A 1 109 ? -2.635 -13.127 4.992 1.00 97.62 109 PRO A O 1
ATOM 894 N N . PHE A 1 110 ? -3.179 -13.702 7.089 1.00 97.81 110 PHE A N 1
ATOM 895 C CA . PHE A 1 110 ? -4.619 -13.852 6.840 1.00 97.81 110 PHE A CA 1
ATOM 896 C C . PHE A 1 110 ? -5.389 -12.539 6.676 1.00 97.81 110 PHE A C 1
ATOM 898 O O . PHE A 1 110 ? -6.580 -12.563 6.376 1.00 97.81 110 PHE A O 1
ATOM 905 N N . THR A 1 111 ? -4.740 -11.390 6.848 1.00 98.19 111 THR A N 1
ATOM 906 C CA . THR A 1 111 ? -5.364 -10.092 6.577 1.00 98.19 111 THR A CA 1
ATOM 907 C C . THR A 1 111 ? -5.583 -9.946 5.075 1.00 98.19 111 THR A C 1
ATOM 909 O O . THR A 1 111 ? -4.637 -9.965 4.285 1.00 98.19 111 THR A O 1
ATOM 912 N N . LYS A 1 112 ? -6.847 -9.807 4.672 1.00 98.25 112 LYS A N 1
ATOM 913 C CA . LYS A 1 112 ? -7.259 -9.739 3.271 1.00 98.25 112 LYS A CA 1
ATOM 914 C C . LYS A 1 112 ? -7.112 -8.332 2.712 1.00 98.25 112 LYS A C 1
ATOM 916 O O . LYS A 1 112 ? -6.518 -8.153 1.643 1.00 98.25 112 LYS A O 1
ATOM 921 N N . SER A 1 113 ? -7.666 -7.359 3.420 1.00 98.38 113 SER A N 1
ATOM 922 C CA . SER A 1 113 ? -7.653 -5.960 3.015 1.00 98.38 113 SER A CA 1
ATOM 923 C C . SER A 1 113 ? -7.778 -5.025 4.209 1.00 98.38 113 SER A C 1
ATOM 925 O O . SER A 1 113 ? -8.359 -5.380 5.235 1.00 98.38 113 SER A O 1
ATOM 927 N N . LEU A 1 114 ? -7.238 -3.821 4.054 1.00 98.50 114 LEU A N 1
ATOM 928 C CA . LEU A 1 114 ? -7.285 -2.758 5.043 1.00 98.50 114 LEU A CA 1
ATOM 929 C C . LEU A 1 114 ? -7.759 -1.470 4.374 1.00 98.50 114 LEU A C 1
ATOM 931 O O . LEU A 1 114 ? -7.099 -0.941 3.479 1.00 98.50 114 LEU A O 1
ATOM 935 N N . TYR A 1 115 ? -8.897 -0.966 4.835 1.00 98.62 115 TYR A N 1
ATOM 936 C CA . TYR A 1 115 ? -9.463 0.299 4.392 1.00 98.62 115 TYR A CA 1
ATOM 937 C C . TYR A 1 115 ? -9.294 1.355 5.476 1.00 98.62 115 TYR A C 1
ATOM 939 O O . TYR A 1 115 ? -9.544 1.068 6.646 1.00 98.62 115 TYR A O 1
ATOM 947 N N . CYS A 1 116 ? -8.899 2.568 5.100 1.00 98.50 116 CYS A N 1
ATOM 948 C CA . CYS A 1 116 ? -8.854 3.716 6.003 1.00 98.50 116 CYS A CA 1
ATOM 949 C C . CYS A 1 116 ? -9.833 4.786 5.530 1.00 98.50 116 CYS A C 1
ATOM 951 O O . CYS A 1 116 ? -9.650 5.356 4.455 1.00 98.50 116 CYS A O 1
ATOM 953 N N . TYR A 1 117 ? -10.852 5.058 6.340 1.00 98.62 117 TYR A N 1
ATOM 954 C CA . TYR A 1 117 ? -11.845 6.085 6.066 1.00 98.62 117 TYR A CA 1
ATOM 955 C C . TYR A 1 117 ? -11.605 7.282 6.972 1.00 98.62 117 TYR A C 1
ATOM 957 O O . TYR A 1 117 ? -11.606 7.168 8.202 1.00 98.62 117 TYR A O 1
ATOM 965 N N . ASN A 1 118 ? -11.422 8.446 6.360 1.00 97.81 118 ASN A N 1
ATOM 966 C CA . ASN A 1 118 ? -11.289 9.706 7.074 1.00 97.81 118 ASN A CA 1
ATOM 967 C C . ASN A 1 118 ? -12.261 10.748 6.528 1.00 97.81 118 ASN A C 1
ATOM 969 O O . ASN A 1 118 ? -12.666 10.698 5.374 1.00 97.81 118 ASN A O 1
ATOM 973 N N . PHE A 1 119 ? -12.615 11.727 7.347 1.00 98.19 119 PHE A N 1
ATOM 974 C CA . PHE A 1 119 ? -13.532 12.789 6.957 1.00 98.19 119 PHE A CA 1
ATOM 975 C C . PHE A 1 119 ? -12.771 13.995 6.414 1.00 98.19 119 PHE A C 1
ATOM 977 O O . PHE A 1 119 ? -11.610 14.255 6.766 1.00 98.19 119 PHE A O 1
ATOM 984 N N . GLN A 1 120 ? -13.420 14.728 5.512 1.00 96.88 120 GLN A N 1
ATOM 985 C CA . GLN A 1 120 ? -12.884 15.978 4.989 1.00 96.88 120 GLN A CA 1
ATOM 986 C C . GLN A 1 120 ? -12.945 17.093 6.038 1.00 96.88 120 GLN A C 1
ATOM 988 O O . GLN A 1 120 ? -12.027 17.919 6.104 1.00 96.88 120 GLN A O 1
ATOM 993 N N . TYR A 1 121 ? -14.016 17.108 6.833 1.00 96.38 121 TYR A N 1
ATOM 994 C CA . TYR A 1 121 ? -14.302 18.147 7.811 1.00 96.38 121 TYR A CA 1
ATOM 995 C C . TYR A 1 121 ? -14.584 17.549 9.191 1.00 96.38 121 TYR A C 1
ATOM 997 O O . TYR A 1 121 ? -15.113 16.446 9.316 1.00 96.38 121 TYR A O 1
ATOM 1005 N N . SER A 1 122 ? -14.258 18.321 10.223 1.00 96.88 122 SER A N 1
ATOM 1006 C CA . SER A 1 122 ? -14.599 18.046 11.620 1.00 96.88 122 SER A CA 1
ATOM 1007 C C . SER A 1 122 ? -15.030 19.348 12.276 1.00 96.88 122 SER A C 1
ATOM 1009 O O . SER A 1 122 ? -14.529 20.416 11.917 1.00 96.88 122 SER A O 1
ATOM 1011 N N . PHE A 1 123 ? -15.962 19.258 13.215 1.00 95.81 123 PHE A N 1
ATOM 1012 C CA . PHE A 1 123 ? -16.404 20.372 14.041 1.00 95.81 123 PHE A CA 1
ATOM 1013 C C . PHE A 1 123 ? -15.486 20.575 15.243 1.00 95.81 123 PHE A C 1
ATOM 1015 O O . PHE A 1 123 ? -15.227 21.718 15.617 1.00 95.81 123 PHE A O 1
ATOM 1022 N N . SER A 1 124 ? -14.991 19.488 15.844 1.00 96.44 124 SER A N 1
ATOM 1023 C CA . SER A 1 124 ? -14.121 19.568 17.019 1.00 96.44 124 SER A CA 1
ATOM 1024 C C . SER A 1 124 ? -12.635 19.579 16.651 1.00 96.44 124 SER A C 1
ATOM 1026 O O . SER A 1 124 ? -12.218 19.063 15.609 1.00 96.44 124 SER A O 1
ATOM 1028 N N . THR A 1 125 ? -11.818 20.158 17.535 1.00 95.12 125 THR A N 1
ATOM 1029 C CA . THR A 1 125 ? -10.352 20.098 17.446 1.00 95.12 125 THR A CA 1
ATOM 1030 C C . THR A 1 125 ? -9.861 18.657 17.509 1.00 95.12 125 THR A C 1
ATOM 1032 O O . THR A 1 125 ? -9.041 18.253 16.690 1.00 95.12 125 THR A O 1
ATOM 1035 N N . ASP A 1 126 ? -10.439 17.858 18.402 1.00 93.31 126 ASP A N 1
ATOM 1036 C CA . ASP A 1 126 ? -10.060 16.462 18.615 1.00 93.31 126 ASP A CA 1
ATOM 1037 C C . ASP A 1 126 ? -10.382 15.606 17.383 1.00 93.31 126 ASP A C 1
ATOM 1039 O O . ASP A 1 126 ? -9.576 14.784 16.946 1.00 93.31 126 ASP A O 1
ATOM 1043 N N . GLY A 1 127 ? -11.548 15.820 16.769 1.00 94.75 127 GLY A N 1
ATOM 1044 C CA . GLY A 1 127 ? -11.918 15.162 15.520 1.00 94.75 127 GLY A CA 1
ATOM 1045 C C . GLY A 1 127 ? -11.017 15.573 14.361 1.00 94.75 127 GLY A C 1
ATOM 1046 O O . GLY A 1 127 ? -10.617 14.725 13.560 1.00 94.75 127 GLY A O 1
ATOM 1047 N N . ALA A 1 128 ? -10.618 16.847 14.298 1.00 95.50 128 ALA A N 1
ATOM 1048 C CA . ALA A 1 128 ? -9.655 17.315 13.307 1.00 95.50 128 ALA A CA 1
ATOM 1049 C C . ALA A 1 128 ? -8.278 16.649 13.491 1.00 95.50 128 ALA A C 1
ATOM 1051 O O . ALA A 1 128 ? -7.658 16.245 12.503 1.00 95.50 128 ALA A O 1
ATOM 1052 N N . GLU A 1 129 ? -7.817 16.474 14.732 1.00 94.56 129 GLU A N 1
ATOM 1053 C CA . GLU A 1 129 ? -6.574 15.764 15.050 1.00 94.56 129 GLU A CA 1
ATOM 1054 C C . GLU A 1 129 ? -6.643 14.278 14.681 1.00 94.56 129 GLU A C 1
ATOM 1056 O O . GLU A 1 129 ? -5.734 13.764 14.022 1.00 94.56 129 GLU A O 1
ATOM 1061 N N . ARG A 1 130 ? -7.743 13.592 15.010 1.00 95.25 130 ARG A N 1
ATOM 1062 C CA . ARG A 1 130 ? -7.958 12.188 14.620 1.00 95.25 130 ARG A CA 1
ATOM 1063 C C . ARG A 1 130 ? -7.992 12.022 13.102 1.00 95.25 130 ARG A C 1
ATOM 1065 O O . ARG A 1 130 ? -7.337 11.128 12.568 1.00 95.25 130 ARG A O 1
ATOM 1072 N N . ASN A 1 131 ? -8.697 12.899 12.383 1.00 96.44 131 ASN A N 1
ATOM 1073 C CA . ASN A 1 131 ? -8.739 12.877 10.916 1.00 96.44 131 ASN A CA 1
ATOM 1074 C C . ASN A 1 131 ? -7.383 13.183 10.284 1.00 96.44 131 ASN A C 1
ATOM 1076 O O . ASN A 1 131 ? -7.010 12.556 9.288 1.00 96.44 131 ASN A O 1
ATOM 1080 N N . ARG A 1 132 ? -6.618 14.110 10.867 1.00 96.00 132 ARG A N 1
ATOM 1081 C CA . ARG A 1 132 ? -5.239 14.370 10.453 1.00 96.00 132 ARG A CA 1
ATOM 1082 C C . ARG A 1 132 ? -4.379 13.122 10.626 1.00 96.00 132 ARG A C 1
ATOM 1084 O O . ARG A 1 132 ? -3.667 12.752 9.699 1.00 96.00 132 ARG A O 1
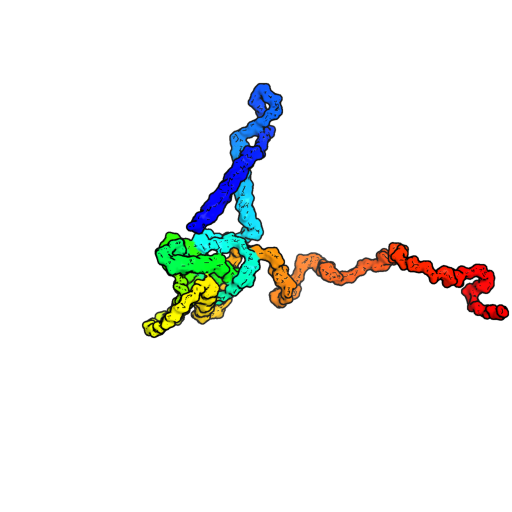ATOM 1091 N N . MET A 1 133 ? -4.484 12.450 11.765 1.00 95.81 133 MET A N 1
ATOM 1092 C CA . MET A 1 133 ? -3.726 11.236 12.039 1.00 95.81 133 MET A CA 1
ATOM 1093 C C . MET A 1 133 ? -4.089 10.084 11.103 1.00 95.81 133 MET A C 1
ATOM 1095 O O . MET A 1 133 ? -3.193 9.430 10.578 1.00 95.81 133 MET A O 1
ATOM 1099 N N . ALA A 1 134 ? -5.380 9.862 10.846 1.00 97.12 134 ALA A N 1
ATOM 1100 C CA . ALA A 1 134 ? -5.840 8.860 9.888 1.00 97.12 134 ALA A CA 1
ATOM 1101 C C . ALA A 1 134 ? -5.272 9.125 8.484 1.00 97.12 134 ALA A C 1
ATOM 1103 O O . ALA A 1 134 ? -4.817 8.203 7.808 1.00 97.12 134 ALA A O 1
ATOM 1104 N N . ARG A 1 135 ? -5.216 10.399 8.074 1.00 96.69 135 ARG A N 1
ATOM 1105 C CA . ARG A 1 135 ? -4.620 10.825 6.801 1.00 96.69 135 ARG A CA 1
ATOM 1106 C C . ARG A 1 135 ? -3.105 10.629 6.769 1.00 96.69 135 ARG A C 1
ATOM 1108 O O . ARG A 1 135 ? -2.580 10.172 5.759 1.00 96.69 135 ARG A O 1
ATOM 1115 N N . GLU A 1 136 ? -2.396 10.966 7.844 1.00 96.44 136 GLU A N 1
ATOM 1116 C CA . GLU A 1 136 ? -0.950 10.733 7.964 1.00 96.44 136 GLU A CA 1
ATOM 1117 C C . GLU A 1 136 ? -0.631 9.230 7.912 1.00 96.44 136 GLU A C 1
ATOM 1119 O O . GLU A 1 136 ? 0.249 8.812 7.163 1.00 96.44 136 GLU A O 1
ATOM 1124 N N . PHE A 1 137 ? -1.405 8.401 8.616 1.00 97.12 137 PHE A N 1
ATOM 1125 C CA . PHE A 1 137 ? -1.298 6.944 8.560 1.00 97.12 137 PHE A CA 1
ATOM 1126 C C . PHE A 1 137 ? -1.585 6.390 7.156 1.00 97.12 137 PHE A C 1
ATOM 1128 O O . PHE A 1 137 ? -0.799 5.600 6.632 1.00 97.12 137 PHE A O 1
ATOM 1135 N N . ALA A 1 138 ? -2.661 6.841 6.506 1.00 97.25 138 ALA A N 1
ATOM 1136 C CA . ALA A 1 138 ? -2.991 6.440 5.139 1.00 97.25 138 ALA A CA 1
ATOM 1137 C C . ALA A 1 138 ? -1.867 6.785 4.151 1.00 97.25 138 ALA A C 1
ATOM 1139 O O . ALA A 1 138 ? -1.468 5.957 3.331 1.00 97.25 138 ALA A O 1
ATOM 1140 N N . ARG A 1 139 ? -1.306 7.994 4.269 1.00 96.06 139 ARG A N 1
ATOM 1141 C CA . ARG A 1 139 ? -0.243 8.479 3.385 1.00 96.06 139 ARG A CA 1
ATOM 1142 C C . ARG A 1 139 ? 1.081 7.768 3.588 1.00 96.06 139 ARG A C 1
ATOM 1144 O O . ARG A 1 139 ? 1.773 7.543 2.605 1.00 96.06 139 ARG A O 1
ATOM 1151 N N . GLU A 1 140 ? 1.446 7.450 4.826 1.00 95.88 140 GLU A N 1
ATOM 1152 C CA . GLU A 1 140 ? 2.806 7.013 5.150 1.00 95.88 140 GLU A CA 1
ATOM 1153 C C . GLU A 1 140 ? 2.945 5.524 5.465 1.00 95.88 140 GLU A C 1
ATOM 1155 O O . GLU A 1 140 ? 4.035 4.977 5.300 1.00 95.88 140 GLU A O 1
ATOM 1160 N N . CYS A 1 141 ? 1.873 4.866 5.911 1.00 96.94 141 CYS A N 1
ATOM 1161 C CA . CYS A 1 141 ? 1.925 3.497 6.426 1.00 96.94 141 CYS A CA 1
ATOM 1162 C C . CYS A 1 141 ? 1.207 2.488 5.523 1.00 96.94 141 CYS A C 1
ATOM 1164 O O . CYS A 1 141 ? 1.678 1.359 5.394 1.00 96.94 141 CYS A O 1
ATOM 1166 N N . MET A 1 142 ? 0.114 2.865 4.849 1.00 97.44 142 MET A N 1
ATOM 1167 C CA . MET A 1 142 ? -0.679 1.899 4.073 1.00 97.44 142 MET A CA 1
ATOM 1168 C C . MET A 1 142 ? 0.072 1.323 2.868 1.00 97.44 142 MET A C 1
ATOM 1170 O O . MET A 1 142 ? 0.074 0.108 2.676 1.00 97.44 142 MET A O 1
ATOM 1174 N N . VAL A 1 143 ? 0.768 2.153 2.085 1.00 97.69 143 VAL A N 1
ATOM 1175 C CA . VAL A 1 143 ? 1.556 1.647 0.949 1.00 97.69 143 VAL A CA 1
ATOM 1176 C C . VAL A 1 143 ? 2.686 0.717 1.406 1.00 97.69 143 VAL A C 1
ATOM 1178 O O . VAL A 1 143 ? 2.781 -0.379 0.850 1.00 97.69 143 VAL A O 1
ATOM 1181 N N . PRO A 1 144 ? 3.491 1.055 2.436 1.00 97.88 144 PRO A N 1
ATOM 1182 C CA . PRO A 1 144 ? 4.443 0.098 2.991 1.00 97.88 144 PRO A CA 1
ATOM 1183 C C . PRO A 1 144 ? 3.815 -1.213 3.475 1.00 97.88 144 PRO A C 1
ATOM 1185 O O . PRO A 1 144 ? 4.404 -2.268 3.245 1.00 97.88 144 PRO A O 1
ATOM 1188 N N . ILE A 1 145 ? 2.615 -1.185 4.074 1.00 97.81 145 ILE A N 1
ATOM 1189 C CA . ILE A 1 145 ? 1.899 -2.412 4.458 1.00 97.81 145 ILE A CA 1
ATOM 1190 C C . ILE A 1 145 ? 1.673 -3.300 3.228 1.00 97.81 145 ILE A C 1
ATOM 1192 O O . ILE A 1 145 ? 2.095 -4.449 3.241 1.00 97.81 145 ILE A O 1
ATOM 1196 N N . THR A 1 146 ? 1.087 -2.797 2.141 1.00 98.00 146 THR A N 1
ATOM 1197 C CA . THR A 1 146 ? 0.877 -3.624 0.929 1.00 98.00 146 THR A CA 1
ATOM 1198 C C . THR A 1 146 ? 2.184 -4.023 0.251 1.00 98.00 146 THR A C 1
ATOM 1200 O O . THR A 1 146 ? 2.296 -5.117 -0.294 1.00 98.00 146 THR A O 1
ATOM 1203 N N . PHE A 1 147 ? 3.198 -3.159 0.292 1.00 98.00 147 PHE A N 1
ATOM 1204 C CA . PHE A 1 147 ? 4.500 -3.453 -0.294 1.00 98.00 147 PHE A CA 1
ATOM 1205 C C . PHE A 1 147 ? 5.192 -4.646 0.393 1.00 98.00 147 PHE A C 1
ATOM 1207 O O . PHE A 1 147 ? 5.689 -5.543 -0.288 1.00 98.00 147 PHE A O 1
ATOM 1214 N N . HIS A 1 148 ? 5.193 -4.682 1.731 1.00 97.81 148 HIS A N 1
ATOM 1215 C CA . HIS A 1 148 ? 5.807 -5.767 2.513 1.00 97.81 148 HIS A CA 1
ATOM 1216 C C . HIS A 1 148 ? 4.893 -6.982 2.699 1.00 97.81 148 HIS A C 1
ATOM 1218 O O . HIS A 1 148 ? 5.375 -8.065 3.026 1.00 97.81 148 HIS A O 1
ATOM 1224 N N . ASN A 1 149 ? 3.586 -6.816 2.491 1.00 97.69 149 ASN A N 1
ATOM 1225 C CA . ASN A 1 149 ? 2.564 -7.847 2.638 1.00 97.69 149 ASN A CA 1
ATOM 1226 C C . ASN A 1 149 ? 1.781 -7.922 1.325 1.00 97.69 149 ASN A C 1
ATOM 1228 O O . ASN A 1 149 ? 0.683 -7.380 1.207 1.00 97.69 149 ASN A O 1
ATOM 1232 N N . GLN A 1 150 ? 2.373 -8.571 0.322 1.00 96.62 150 GLN A N 1
ATOM 1233 C CA . GLN A 1 150 ? 1.898 -8.532 -1.066 1.00 96.62 150 GLN A CA 1
ATOM 1234 C C . GLN A 1 150 ? 0.481 -9.092 -1.258 1.00 96.62 150 GLN A C 1
ATOM 1236 O O . GLN A 1 150 ? -0.162 -8.806 -2.263 1.00 96.62 150 GLN A O 1
ATOM 1241 N N . GLN A 1 151 ? -0.018 -9.876 -0.307 1.00 96.19 151 GLN A N 1
ATOM 1242 C CA . GLN A 1 151 ? -1.382 -10.392 -0.276 1.00 96.19 151 GLN A CA 1
ATOM 1243 C C . GLN A 1 151 ? -2.416 -9.373 0.220 1.00 96.19 151 GLN A C 1
ATOM 1245 O O . GLN A 1 151 ? -3.604 -9.551 -0.031 1.00 96.19 151 GLN A O 1
ATOM 1250 N N . CYS A 1 152 ? -2.011 -8.360 0.987 1.00 98.06 152 CYS A N 1
ATOM 1251 C CA . CYS A 1 152 ? -2.933 -7.441 1.643 1.00 98.06 152 CYS A CA 1
ATOM 1252 C C . CYS A 1 152 ? -3.254 -6.292 0.689 1.00 98.06 152 CYS A C 1
ATOM 1254 O O . CYS A 1 152 ? -2.347 -5.630 0.196 1.00 98.06 152 CYS A O 1
ATOM 1256 N N . TYR A 1 153 ? -4.536 -6.059 0.418 1.00 98.50 153 TYR A N 1
ATOM 1257 C CA . TYR A 1 153 ? -4.969 -4.898 -0.358 1.00 98.50 153 TYR A CA 1
ATOM 1258 C C . TYR A 1 153 ? -5.189 -3.700 0.568 1.00 98.50 153 TYR A C 1
ATOM 1260 O O . TYR A 1 153 ? -5.853 -3.840 1.594 1.00 98.50 153 TYR A O 1
ATOM 1268 N N . VAL A 1 154 ? -4.679 -2.524 0.206 1.00 98.44 154 VAL A N 1
ATOM 1269 C CA . VAL A 1 154 ? -4.883 -1.293 0.980 1.00 98.44 154 VAL A CA 1
ATOM 1270 C C . VAL A 1 154 ? -5.579 -0.229 0.152 1.00 98.44 154 VAL A C 1
ATOM 1272 O O . VAL A 1 154 ? -5.243 -0.005 -1.011 1.00 98.44 154 VAL A O 1
ATOM 1275 N N . GLU A 1 155 ? -6.510 0.475 0.780 1.00 98.38 155 GLU A N 1
ATOM 1276 C CA . GLU A 1 155 ? -7.216 1.589 0.159 1.00 98.38 155 GLU A CA 1
ATOM 1277 C C . GLU A 1 155 ? -7.590 2.631 1.211 1.00 98.38 155 GLU A C 1
ATOM 1279 O O . GLU A 1 155 ? -8.025 2.296 2.311 1.00 98.38 155 GLU A O 1
ATOM 1284 N N . SER A 1 156 ? -7.421 3.906 0.885 1.00 98.19 156 SER A N 1
ATOM 1285 C CA . SER A 1 156 ? -7.847 5.005 1.746 1.00 98.19 156 SER A CA 1
ATOM 1286 C C . SER A 1 156 ? -8.842 5.901 1.029 1.00 98.19 156 SER A C 1
ATOM 1288 O O . SER A 1 156 ? -8.643 6.263 -0.130 1.00 98.19 156 SER A O 1
ATOM 1290 N N . GLU A 1 157 ? -9.909 6.275 1.725 1.00 98.19 157 GLU A N 1
ATOM 1291 C CA . GLU A 1 157 ? -10.975 7.107 1.185 1.00 98.19 157 GLU A CA 1
ATOM 1292 C C . GLU A 1 157 ? -11.284 8.267 2.132 1.00 98.19 157 GLU A C 1
ATOM 1294 O O . GLU A 1 157 ? -11.494 8.093 3.334 1.00 98.19 157 GLU A O 1
ATOM 1299 N N . MET A 1 158 ? -11.333 9.470 1.563 1.00 98.19 158 MET A N 1
ATOM 1300 C CA . MET A 1 158 ? -11.783 10.664 2.252 1.00 98.19 158 MET A CA 1
ATOM 1301 C C . MET A 1 158 ? -13.263 10.900 1.957 1.00 98.19 158 MET A C 1
ATOM 1303 O O . MET A 1 158 ? -13.632 11.305 0.853 1.00 98.19 158 MET A O 1
ATOM 1307 N N . ILE A 1 159 ? -14.093 10.710 2.975 1.00 98.00 159 ILE A N 1
ATOM 1308 C CA . ILE A 1 159 ? -15.530 10.951 2.927 1.00 98.00 159 ILE A CA 1
ATOM 1309 C C . ILE A 1 159 ? -15.770 12.465 2.946 1.00 98.00 159 ILE A C 1
ATOM 1311 O O . ILE A 1 159 ? -15.279 13.180 3.828 1.00 98.00 159 ILE A O 1
ATOM 1315 N N . LEU A 1 160 ? -16.525 12.963 1.963 1.00 97.06 160 LEU A N 1
ATOM 1316 C CA . LEU A 1 160 ? -16.873 14.382 1.807 1.00 97.06 160 LEU A CA 1
ATOM 1317 C C . LEU A 1 160 ? -18.030 14.780 2.737 1.00 97.06 160 LEU A C 1
ATOM 1319 O O . LEU A 1 160 ? -19.036 15.328 2.297 1.00 97.06 160 LEU A O 1
ATOM 1323 N N . ASP A 1 161 ? -17.877 14.467 4.017 1.00 97.25 161 ASP A N 1
ATOM 1324 C CA . ASP A 1 161 ? -18.850 14.742 5.066 1.00 97.25 161 ASP A CA 1
ATOM 1325 C C . ASP A 1 161 ? -18.141 15.266 6.323 1.00 97.25 161 ASP A C 1
ATOM 1327 O O . ASP A 1 161 ? -16.903 15.264 6.417 1.00 97.25 161 ASP A O 1
ATOM 1331 N N . TYR A 1 162 ? -18.934 15.734 7.279 1.00 97.25 162 TYR A N 1
ATOM 1332 C CA . TYR A 1 162 ? -18.485 16.071 8.617 1.00 97.25 162 TYR A CA 1
ATOM 1333 C C . TYR A 1 162 ? -18.446 14.816 9.483 1.00 97.25 162 TYR A C 1
ATOM 1335 O O . TYR A 1 162 ? -19.456 14.142 9.674 1.00 97.25 162 TYR A O 1
ATOM 1343 N N . GLY A 1 163 ? -17.284 14.525 10.059 1.00 96.62 163 GLY A N 1
ATOM 1344 C CA . GLY A 1 163 ? -17.150 13.421 10.997 1.00 96.62 163 GLY A CA 1
ATOM 1345 C C . GLY A 1 163 ? -16.008 13.621 11.980 1.00 96.62 163 GLY A C 1
ATOM 1346 O O . GLY A 1 163 ? -14.969 14.210 11.669 1.00 96.62 163 GLY A O 1
ATOM 1347 N N . GLU A 1 164 ? -16.217 13.114 13.191 1.00 95.62 164 GLU A N 1
ATOM 1348 C CA . GLU A 1 164 ? -15.304 13.293 14.328 1.00 95.62 164 GLU A CA 1
ATOM 1349 C C . GLU A 1 164 ? -14.412 12.071 14.580 1.00 95.62 164 GLU A C 1
ATOM 1351 O O . GLU A 1 164 ? -13.375 12.176 15.234 1.00 95.62 164 GLU A O 1
ATOM 1356 N N . VAL A 1 165 ? -14.820 10.895 14.095 1.00 97.31 165 VAL A N 1
ATOM 1357 C CA . VAL A 1 165 ? -14.151 9.623 14.391 1.00 97.31 165 VAL A CA 1
ATOM 1358 C C . VAL A 1 165 ? -13.868 8.882 13.086 1.00 97.31 165 VAL A C 1
ATOM 1360 O O . VAL A 1 165 ? -14.736 8.149 12.609 1.00 97.31 165 VAL A O 1
ATOM 1363 N N . PRO A 1 166 ? -12.679 9.066 12.482 1.00 97.75 166 PRO A N 1
ATOM 1364 C CA . PRO A 1 166 ? -12.258 8.235 11.362 1.00 97.75 166 PRO A CA 1
ATOM 1365 C C . PRO A 1 166 ? -12.119 6.779 11.814 1.00 97.75 166 PRO A C 1
ATOM 1367 O O . PRO A 1 166 ? -11.962 6.493 13.004 1.00 97.75 166 PRO A O 1
ATOM 1370 N N . PHE A 1 167 ? -12.180 5.843 10.876 1.00 98.19 167 PHE A N 1
ATOM 1371 C CA . PHE A 1 167 ? -12.174 4.421 11.200 1.00 98.19 167 PHE A CA 1
ATOM 1372 C C . PHE A 1 167 ? -11.448 3.595 10.145 1.00 98.19 167 PHE A C 1
ATOM 1374 O O . PHE A 1 167 ? -11.336 3.968 8.977 1.00 98.19 167 PHE A O 1
ATOM 1381 N N . LEU A 1 168 ? -10.957 2.442 10.582 1.00 98.25 168 LEU A N 1
ATOM 1382 C CA . LEU A 1 168 ? -10.363 1.426 9.733 1.00 98.25 168 LEU A CA 1
ATOM 1383 C C . LEU A 1 168 ? -11.347 0.277 9.550 1.00 98.25 168 LEU A C 1
ATOM 1385 O O . LEU A 1 168 ? -12.079 -0.068 10.477 1.00 98.25 168 LEU A O 1
ATOM 1389 N N . VAL A 1 169 ? -11.327 -0.353 8.383 1.00 98.50 169 VAL A N 1
ATOM 1390 C CA . VAL A 1 169 ? -12.008 -1.630 8.159 1.00 98.50 169 VAL A CA 1
ATOM 1391 C C . VAL A 1 169 ? -10.961 -2.664 7.792 1.00 98.50 169 VAL A C 1
ATOM 1393 O O . VAL A 1 169 ? -10.271 -2.532 6.782 1.00 98.50 169 VAL A O 1
ATOM 1396 N N . VAL A 1 170 ? -10.828 -3.683 8.633 1.00 98.31 170 VAL A N 1
ATOM 1397 C CA . VAL A 1 170 ? -9.876 -4.778 8.448 1.00 98.31 170 VAL A CA 1
ATOM 1398 C C . VAL A 1 170 ? -10.662 -6.021 8.072 1.00 98.31 170 VAL A C 1
ATOM 1400 O O . VAL A 1 170 ? -11.471 -6.502 8.862 1.00 98.31 170 VAL A O 1
ATOM 1403 N N . HIS A 1 171 ? -10.426 -6.539 6.871 1.00 98.12 171 HIS A N 1
ATOM 1404 C CA . HIS A 1 171 ? -10.999 -7.802 6.420 1.00 98.12 171 HIS A CA 1
ATOM 1405 C C . HIS A 1 171 ? -9.984 -8.923 6.570 1.00 98.12 171 HIS A C 1
ATOM 1407 O O . HIS A 1 171 ? -8.794 -8.743 6.297 1.00 98.12 171 HIS A O 1
ATOM 1413 N N . CYS A 1 172 ? -10.468 -10.099 6.931 1.00 97.06 172 CYS A N 1
ATOM 1414 C CA . CYS A 1 172 ? -9.710 -11.333 6.940 1.00 97.06 172 CYS A CA 1
ATOM 1415 C C . CYS A 1 172 ? -10.089 -12.203 5.729 1.00 97.06 172 CYS A C 1
ATOM 1417 O O . CYS A 1 172 ? -11.084 -11.961 5.042 1.00 97.06 172 CYS A O 1
ATOM 1419 N N . LEU A 1 173 ? -9.254 -13.191 5.416 1.00 96.88 173 LEU A N 1
ATOM 1420 C CA . LEU A 1 173 ? -9.487 -14.129 4.316 1.00 96.88 173 LEU A CA 1
ATOM 1421 C C . LEU A 1 173 ? -10.669 -15.078 4.567 1.00 96.88 173 LEU A C 1
ATOM 1423 O O . LEU A 1 173 ? -11.191 -15.635 3.610 1.00 96.88 173 LEU A O 1
ATOM 1427 N N . ASP A 1 174 ? -11.108 -15.242 5.814 1.00 95.00 174 ASP A N 1
ATOM 1428 C CA . ASP A 1 174 ? -12.292 -16.031 6.184 1.00 95.00 174 ASP A CA 1
ATOM 1429 C C . ASP A 1 174 ? -13.616 -15.249 6.058 1.00 95.00 174 ASP A C 1
ATOM 1431 O O . ASP A 1 174 ? -14.635 -15.653 6.612 1.00 95.00 174 ASP A O 1
ATOM 1435 N N . GLU A 1 175 ? -13.593 -14.125 5.334 1.00 94.50 175 GLU A N 1
ATOM 1436 C CA . GLU A 1 175 ? -14.706 -13.186 5.135 1.00 94.50 175 GLU A CA 1
ATOM 1437 C C . GLU A 1 175 ? -15.188 -12.474 6.410 1.00 94.50 175 GLU A C 1
ATOM 1439 O O . GLU A 1 175 ? -16.168 -11.725 6.375 1.00 94.50 175 GLU A O 1
ATOM 1444 N N . THR A 1 176 ? -14.473 -12.617 7.530 1.00 94.94 176 THR A N 1
ATOM 1445 C CA . THR A 1 176 ? -14.717 -11.781 8.707 1.00 94.94 176 THR A CA 1
ATOM 1446 C C . THR A 1 176 ? -14.167 -10.372 8.500 1.00 94.94 176 THR A C 1
ATOM 1448 O O . THR A 1 176 ? -13.165 -10.145 7.814 1.00 94.94 176 THR A O 1
ATOM 1451 N N . SER A 1 177 ? -14.833 -9.387 9.100 1.00 96.19 177 SER A N 1
ATOM 1452 C CA . SER A 1 177 ? -14.410 -7.991 9.035 1.00 96.19 177 SER A CA 1
ATOM 1453 C C . SER A 1 177 ? -14.617 -7.285 10.362 1.00 96.19 177 SER A C 1
ATOM 1455 O O . SER A 1 177 ? -15.640 -7.480 11.020 1.00 96.19 177 SER A O 1
ATOM 1457 N N . VAL A 1 178 ? -13.675 -6.418 10.717 1.00 97.12 178 VAL A N 1
ATOM 1458 C CA . VAL A 1 178 ? -13.729 -5.595 11.923 1.00 97.12 178 VAL A CA 1
ATOM 1459 C C . VAL A 1 178 ? -13.632 -4.127 11.543 1.00 97.12 178 VAL A C 1
ATOM 1461 O O . VAL A 1 178 ? -12.747 -3.730 10.788 1.00 97.12 178 VAL A O 1
ATOM 1464 N N . VAL A 1 179 ? -14.525 -3.320 12.113 1.00 97.62 179 VAL A N 1
ATOM 1465 C CA . VAL A 1 179 ? -14.456 -1.858 12.051 1.00 97.62 179 VAL A CA 1
ATOM 1466 C C . VAL A 1 179 ? -13.778 -1.351 13.321 1.00 97.62 179 VAL A C 1
ATOM 1468 O O . VAL A 1 179 ? -14.212 -1.672 14.427 1.00 97.62 179 VAL A O 1
ATOM 1471 N N . VAL A 1 180 ? -12.715 -0.566 13.164 1.00 97.31 180 VAL A N 1
ATOM 1472 C CA . VAL A 1 180 ? -11.892 -0.043 14.259 1.00 97.31 180 VAL A CA 1
ATOM 1473 C C . VAL A 1 180 ? -11.963 1.484 14.251 1.00 97.31 180 VAL A C 1
ATOM 1475 O O . VAL A 1 180 ? -11.425 2.102 13.331 1.00 97.31 180 VAL A O 1
ATOM 1478 N N . PRO A 1 181 ? -12.592 2.125 15.247 1.00 97.69 181 PRO A N 1
ATOM 1479 C CA . PRO A 1 181 ? -12.580 3.578 15.348 1.00 97.69 181 PRO A CA 1
ATOM 1480 C C . PRO A 1 181 ? -11.194 4.076 15.777 1.00 97.69 181 PRO A C 1
ATOM 1482 O O . PRO A 1 181 ? -10.575 3.513 16.678 1.00 97.69 181 PRO A O 1
ATOM 1485 N N . ILE A 1 182 ? -10.720 5.161 15.168 1.00 96.44 182 ILE A N 1
ATOM 1486 C CA . ILE A 1 182 ? -9.465 5.825 15.534 1.00 96.44 182 ILE A CA 1
ATOM 1487 C C . ILE A 1 182 ? -9.793 6.872 16.599 1.00 96.44 182 ILE A C 1
ATOM 1489 O O . ILE A 1 182 ? -10.251 7.976 16.299 1.00 96.44 182 ILE A O 1
ATOM 1493 N N . LEU A 1 183 ? -9.592 6.499 17.861 1.00 93.00 183 LEU A N 1
ATOM 1494 C CA . LEU A 1 183 ? -10.001 7.302 19.019 1.00 93.00 183 LEU A CA 1
ATOM 1495 C C . LEU A 1 183 ? -8.838 8.067 19.661 1.00 93.00 183 LEU A C 1
ATOM 1497 O O . LEU A 1 183 ? -9.057 9.125 20.253 1.00 93.00 183 LEU A O 1
ATOM 1501 N N . GLY A 1 184 ? -7.614 7.558 19.513 1.00 85.25 184 GLY A N 1
ATOM 1502 C CA . GLY A 1 184 ? -6.427 8.057 20.208 1.00 85.25 184 GLY A CA 1
ATOM 1503 C C . GLY A 1 184 ? -5.886 7.058 21.237 1.00 85.25 184 GLY A C 1
ATOM 1504 O O . GLY A 1 184 ? -6.400 5.944 21.345 1.00 85.25 184 GLY A O 1
ATOM 1505 N N . ASN A 1 185 ? -4.843 7.476 21.966 1.00 80.31 185 ASN A N 1
ATOM 1506 C CA . ASN A 1 185 ? -4.136 6.783 23.060 1.00 80.31 185 ASN A CA 1
ATOM 1507 C C . ASN A 1 185 ? -4.797 5.494 23.573 1.00 80.31 185 ASN A C 1
ATOM 1509 O O . ASN A 1 185 ? -5.709 5.563 24.394 1.00 80.31 185 ASN A O 1
ATOM 1513 N N . HIS A 1 186 ? -4.311 4.334 23.109 1.00 78.12 186 HIS A N 1
ATOM 1514 C CA . HIS A 1 186 ? -4.721 2.967 23.491 1.00 78.12 186 HIS A CA 1
ATOM 1515 C C . HIS A 1 186 ? -6.205 2.599 23.280 1.00 78.12 186 HIS A C 1
ATOM 1517 O O . HIS A 1 186 ? -6.527 1.422 23.134 1.00 78.12 186 HIS A O 1
ATOM 1523 N N . CYS A 1 187 ? -7.099 3.577 23.146 1.00 89.75 187 CYS A N 1
ATOM 1524 C CA . CYS A 1 187 ? -8.530 3.387 22.945 1.00 89.75 187 CYS A CA 1
ATOM 1525 C C . CYS A 1 187 ? -8.825 2.752 21.580 1.00 89.75 187 CYS A C 1
ATOM 1527 O O . CYS A 1 187 ? -9.744 1.945 21.461 1.00 89.75 187 CYS A O 1
ATOM 1529 N N . THR A 1 188 ? -8.032 3.084 20.552 1.00 92.88 188 THR A N 1
ATOM 1530 C CA . THR A 1 188 ? -8.127 2.460 19.221 1.00 92.88 188 THR A CA 1
ATOM 1531 C C . THR A 1 188 ? -7.875 0.951 19.301 1.00 92.88 188 THR A C 1
ATOM 1533 O O . THR A 1 188 ? -8.679 0.156 18.811 1.00 92.88 188 THR A O 1
ATOM 1536 N N . LEU A 1 189 ? -6.780 0.553 19.958 1.00 94.50 189 LEU A N 1
ATOM 1537 C CA . LEU A 1 189 ? -6.424 -0.849 20.162 1.00 94.50 189 LEU A CA 1
ATOM 1538 C C . LEU A 1 189 ? -7.502 -1.583 20.959 1.00 94.50 189 LEU A C 1
ATOM 1540 O O . LEU A 1 189 ? -7.980 -2.630 20.528 1.00 94.50 189 LEU A O 1
ATOM 1544 N N . GLU A 1 190 ? -7.919 -1.030 22.096 1.00 95.25 190 GLU A N 1
ATOM 1545 C CA . GLU A 1 190 ? -8.944 -1.639 22.945 1.00 95.25 190 GLU A CA 1
ATOM 1546 C C . GLU A 1 190 ? -10.269 -1.833 22.203 1.00 95.25 190 GLU A C 1
ATOM 1548 O O . GLU A 1 190 ? -10.855 -2.919 22.268 1.00 95.25 190 GLU A O 1
ATOM 1553 N N . ALA A 1 191 ? -10.713 -0.826 21.443 1.00 94.44 191 ALA A N 1
ATOM 1554 C CA . ALA A 1 191 ? -11.916 -0.912 20.623 1.00 94.44 191 ALA A CA 1
ATOM 1555 C C . ALA A 1 191 ? -11.791 -1.992 19.537 1.00 94.44 191 ALA A C 1
ATOM 1557 O O . ALA A 1 191 ? -12.710 -2.799 19.363 1.00 94.44 191 ALA A O 1
ATOM 1558 N N . GLY A 1 192 ? -10.645 -2.060 18.851 1.00 93.88 192 GLY A N 1
ATOM 1559 C CA . GLY A 1 192 ? -10.370 -3.082 17.842 1.00 93.88 192 GLY A CA 1
ATOM 1560 C C . GLY A 1 192 ? -10.355 -4.496 18.426 1.00 93.88 192 GLY A C 1
ATOM 1561 O O . GLY A 1 192 ? -11.038 -5.386 17.918 1.00 93.88 192 GLY A O 1
ATOM 1562 N N . LEU A 1 193 ? -9.660 -4.705 19.546 1.00 95.00 193 LEU A N 1
ATOM 1563 C CA . LEU A 1 193 ? -9.620 -5.996 20.239 1.00 95.00 193 LEU A CA 1
ATOM 1564 C C . LEU A 1 193 ? -10.995 -6.403 20.772 1.00 95.00 193 LEU A C 1
ATOM 1566 O O . LEU A 1 193 ? -11.367 -7.575 20.695 1.00 95.00 193 LEU A O 1
ATOM 1570 N N . ALA A 1 194 ? -11.777 -5.458 21.296 1.00 94.81 194 ALA A N 1
ATOM 1571 C CA . ALA A 1 194 ? -13.145 -5.722 21.721 1.00 94.81 194 ALA A CA 1
ATOM 1572 C C . ALA A 1 194 ? -14.026 -6.160 20.541 1.00 94.81 194 ALA A C 1
ATOM 1574 O O . ALA A 1 194 ? -14.813 -7.098 20.685 1.00 94.81 194 ALA A O 1
ATOM 1575 N N . ALA A 1 195 ? -13.872 -5.536 19.372 1.00 93.88 195 ALA A N 1
ATOM 1576 C CA . ALA A 1 195 ? -14.596 -5.921 18.167 1.00 93.88 195 ALA A CA 1
ATOM 1577 C C . ALA A 1 195 ? -14.192 -7.323 17.665 1.00 93.88 195 ALA A C 1
ATOM 1579 O O . ALA A 1 195 ? -15.074 -8.140 17.401 1.00 93.88 195 ALA A O 1
ATOM 1580 N N . VAL A 1 196 ? -12.896 -7.661 17.657 1.00 93.31 196 VAL A N 1
ATOM 1581 C CA . VAL A 1 196 ? -12.413 -9.024 17.341 1.00 93.31 196 VAL A CA 1
ATOM 1582 C C . VAL A 1 196 ? -12.991 -10.059 18.316 1.00 93.31 196 VAL A C 1
ATOM 1584 O O . VAL A 1 196 ? -13.482 -11.110 17.907 1.00 93.31 196 VAL A O 1
ATOM 1587 N N . ARG A 1 197 ? -13.005 -9.768 19.626 1.00 93.50 197 ARG A N 1
ATOM 1588 C CA . ARG A 1 197 ? -13.569 -10.685 20.637 1.00 93.50 197 ARG A CA 1
ATOM 1589 C C . ARG A 1 197 ? -15.061 -10.948 20.428 1.00 93.50 197 ARG A C 1
ATOM 1591 O O . ARG A 1 197 ? -15.501 -12.068 20.682 1.00 93.50 197 ARG A O 1
ATOM 1598 N N . LYS A 1 198 ? -15.827 -9.950 19.968 1.00 91.12 198 LYS A N 1
ATOM 1599 C CA . LYS A 1 198 ? -17.258 -10.110 19.655 1.00 91.12 198 LYS A CA 1
ATOM 1600 C C . LYS A 1 198 ? -17.484 -11.083 18.498 1.00 91.12 198 LYS A C 1
ATOM 1602 O O . LYS A 1 198 ? -18.403 -11.889 18.580 1.00 91.12 198 LYS A O 1
ATOM 1607 N N . LEU A 1 199 ? -16.617 -11.079 17.481 1.00 87.12 199 LEU A N 1
ATOM 1608 C CA . LEU A 1 199 ? -16.701 -12.034 16.367 1.00 87.12 199 LEU A CA 1
ATOM 1609 C C . LEU A 1 199 ? -16.517 -13.489 16.822 1.00 87.12 199 LEU A C 1
ATOM 1611 O O . LEU A 1 199 ? -17.152 -14.391 16.286 1.00 87.12 199 LEU A O 1
ATOM 1615 N N . ARG A 1 200 ? -15.704 -13.724 17.860 1.00 79.38 200 ARG A N 1
ATOM 1616 C CA . ARG A 1 200 ? -15.409 -15.073 18.374 1.00 79.38 200 ARG A CA 1
ATOM 1617 C C . ARG A 1 200 ? -16.570 -15.722 19.142 1.00 79.38 200 ARG A C 1
ATOM 1619 O O . ARG A 1 200 ? -16.545 -16.931 19.363 1.00 79.38 200 ARG A O 1
ATOM 1626 N N . LYS A 1 201 ? -17.565 -14.954 19.604 1.00 67.06 201 LYS A N 1
ATOM 1627 C CA . LYS A 1 201 ? -18.665 -15.468 20.439 1.00 67.06 201 LYS A CA 1
ATOM 1628 C C . LYS A 1 201 ? -20.026 -14.938 19.973 1.00 67.06 201 LYS A C 1
ATOM 1630 O O . LYS A 1 201 ? -20.477 -13.928 20.509 1.00 67.06 201 LYS A O 1
ATOM 1635 N N . PRO A 1 202 ? -20.765 -15.661 19.114 1.00 55.75 202 PRO A N 1
ATOM 1636 C CA . PRO A 1 202 ? -22.154 -15.312 18.808 1.00 55.75 202 PRO A CA 1
ATOM 1637 C C . PRO A 1 202 ? -23.153 -15.56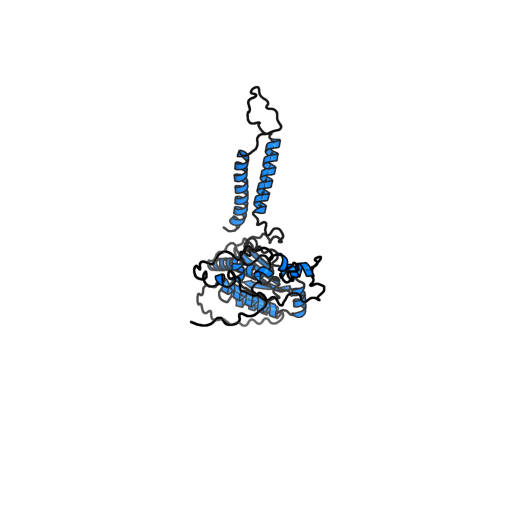8 19.966 1.00 55.75 202 PRO A C 1
ATOM 1639 O O . PRO A 1 202 ? -24.354 -15.528 19.735 1.00 55.75 202 PRO A O 1
ATOM 1642 N N . GLY A 1 203 ? -22.712 -15.818 21.212 1.00 49.91 203 GLY A N 1
ATOM 1643 C CA . GLY A 1 203 ? -23.615 -16.276 22.284 1.00 49.91 203 GLY A CA 1
ATOM 1644 C C . GLY A 1 203 ? -23.256 -15.943 23.734 1.00 49.91 203 GLY A C 1
ATOM 1645 O O . GLY A 1 203 ? -23.809 -16.568 24.630 1.00 49.91 203 GLY A O 1
ATOM 1646 N N . LEU A 1 204 ? -22.356 -14.994 24.020 1.00 44.41 204 LEU A N 1
ATOM 1647 C CA . LEU A 1 204 ? -22.117 -14.584 25.414 1.00 44.41 204 LEU A CA 1
ATOM 1648 C C . LEU A 1 204 ? -21.840 -13.081 25.512 1.00 44.41 204 LEU A C 1
ATOM 1650 O O . LEU A 1 204 ? -20.691 -12.641 25.529 1.00 44.41 204 LEU A O 1
ATOM 1654 N N . VAL A 1 205 ? -22.912 -12.290 25.568 1.00 42.44 205 VAL A N 1
ATOM 1655 C CA . VAL A 1 205 ? -22.844 -10.883 25.971 1.00 42.44 205 VAL A CA 1
ATOM 1656 C C . VAL A 1 205 ? -23.179 -10.817 27.454 1.00 42.44 205 VAL A C 1
ATOM 1658 O O . VAL A 1 205 ? -24.342 -10.840 27.825 1.00 42.44 205 VAL A O 1
ATOM 1661 N N . ASN A 1 206 ? -22.151 -10.721 28.291 1.00 38.97 206 ASN A N 1
ATOM 1662 C CA . ASN A 1 206 ? -22.243 -10.033 29.575 1.00 38.97 206 ASN A CA 1
ATOM 1663 C C . ASN A 1 206 ? -21.073 -9.053 29.624 1.00 38.97 206 ASN A C 1
ATOM 1665 O O . ASN A 1 206 ? -19.926 -9.428 29.860 1.00 38.97 206 ASN A O 1
ATOM 1669 N N . LEU A 1 207 ? -21.375 -7.794 29.309 1.00 47.47 207 LEU A N 1
ATOM 1670 C CA . LEU A 1 207 ? -20.490 -6.658 29.523 1.00 47.47 207 LEU A CA 1
ATOM 1671 C C . LEU A 1 207 ? -20.676 -6.203 30.972 1.00 47.47 207 LEU A C 1
ATOM 1673 O O . LEU A 1 207 ? -21.520 -5.359 31.253 1.00 47.47 207 LEU A O 1
ATOM 1677 N N . THR A 1 208 ? -19.901 -6.762 31.897 1.00 38.41 208 THR A N 1
ATOM 1678 C CA . THR A 1 208 ? -19.644 -6.099 33.180 1.00 38.41 208 THR A CA 1
ATOM 1679 C C . THR A 1 208 ? -18.288 -5.426 33.089 1.00 38.41 208 THR A C 1
ATOM 1681 O O . THR A 1 208 ? -17.288 -6.067 32.766 1.00 38.41 208 THR A O 1
ATOM 1684 N N . GLY A 1 209 ? -18.313 -4.109 33.277 1.00 48.62 209 GLY A N 1
ATOM 1685 C CA . GLY A 1 209 ? -17.216 -3.204 32.997 1.00 48.62 209 GLY A CA 1
ATOM 1686 C C . GLY A 1 209 ? -15.940 -3.485 33.777 1.00 48.62 209 GLY A C 1
ATOM 1687 O O . GLY A 1 209 ? -15.951 -3.888 34.936 1.00 48.62 209 GLY A O 1
ATOM 1688 N N . SER A 1 210 ? -14.833 -3.167 33.125 1.00 33.97 210 SER A N 1
ATOM 1689 C CA . SER A 1 210 ? -13.621 -2.721 33.788 1.00 33.97 210 SER A CA 1
ATOM 1690 C C . SER A 1 210 ? -13.446 -1.259 33.407 1.00 33.97 210 SER A C 1
ATOM 1692 O O . SER A 1 210 ? -13.045 -0.946 32.285 1.00 33.97 210 SER A O 1
ATOM 1694 N N . SER A 1 211 ? -13.818 -0.373 34.324 1.00 39.22 211 SER A N 1
ATOM 1695 C CA . SER A 1 211 ? -13.429 1.031 34.305 1.00 39.22 211 SER A CA 1
ATOM 1696 C C . SER A 1 211 ? -11.904 1.077 34.366 1.00 39.22 211 SER A C 1
ATOM 1698 O O . SER A 1 211 ? -11.320 0.936 35.437 1.00 39.22 211 SER A O 1
ATOM 1700 N N . ALA A 1 212 ? -11.256 1.175 33.207 1.00 41.69 212 ALA A N 1
ATOM 1701 C CA . ALA A 1 212 ? -9.832 1.438 33.138 1.00 41.69 212 ALA A CA 1
ATOM 1702 C C . ALA A 1 212 ? -9.626 2.887 33.582 1.00 41.69 212 ALA A C 1
ATOM 1704 O O . ALA A 1 212 ? -10.067 3.822 32.912 1.00 41.69 212 ALA A O 1
ATOM 1705 N N . GLU A 1 213 ? -9.017 3.064 34.751 1.00 37.81 213 GLU A N 1
ATOM 1706 C CA . GLU A 1 213 ? -8.559 4.358 35.235 1.00 37.81 213 GLU A CA 1
ATOM 1707 C C . GLU A 1 213 ? -7.670 4.998 34.163 1.00 37.81 213 GLU A C 1
ATOM 1709 O O . GLU A 1 213 ? -6.571 4.530 33.859 1.00 37.81 21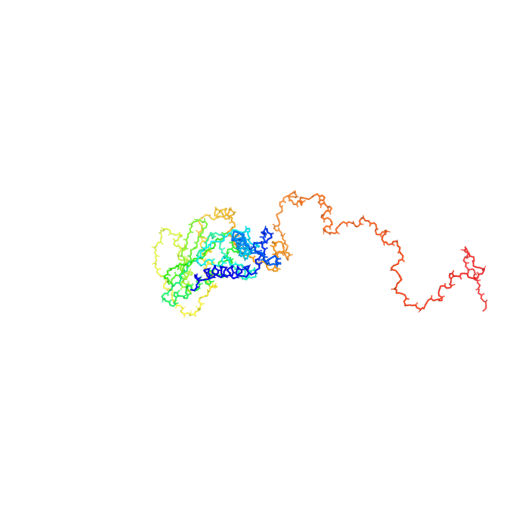3 GLU A O 1
ATOM 1714 N N . HIS A 1 214 ? -8.191 6.057 33.543 1.00 43.66 214 HIS A N 1
ATOM 1715 C CA . HIS A 1 214 ? -7.483 6.861 32.564 1.00 43.66 214 HIS A CA 1
ATOM 1716 C C . HIS A 1 214 ? -6.296 7.549 33.236 1.00 43.66 214 HIS A C 1
ATOM 1718 O O . HIS A 1 214 ? -6.421 8.623 33.823 1.00 43.66 214 HIS A O 1
ATOM 1724 N N . GLN A 1 215 ? -5.114 6.954 33.100 1.00 41.84 215 GLN A N 1
ATOM 1725 C CA . GLN A 1 215 ? -3.871 7.700 33.211 1.00 41.84 215 GLN A CA 1
ATOM 1726 C C . GLN A 1 215 ? -3.809 8.674 32.032 1.00 41.84 215 GLN A C 1
ATOM 1728 O O . GLN A 1 215 ? -3.388 8.336 30.927 1.00 41.84 215 GLN A O 1
ATOM 1733 N N . THR A 1 216 ? -4.253 9.904 32.279 1.00 42.06 216 THR A N 1
ATOM 1734 C CA . THR A 1 216 ? -4.157 11.060 31.386 1.00 42.06 216 THR A CA 1
ATOM 1735 C C . THR A 1 216 ? -2.708 11.539 31.283 1.00 42.06 216 THR A C 1
ATOM 1737 O O . THR A 1 216 ? -2.393 12.688 31.592 1.00 42.06 216 THR A O 1
ATOM 1740 N N . SER A 1 217 ? -1.787 10.669 30.867 1.00 47.03 217 SER A N 1
ATOM 1741 C CA . SER A 1 217 ? -0.547 11.171 30.290 1.00 47.03 217 SER A CA 1
ATOM 1742 C C . SER A 1 217 ? -0.885 11.598 28.865 1.00 47.03 217 SER A C 1
ATOM 1744 O O . SER A 1 217 ? -1.240 10.789 28.010 1.00 47.03 217 SER A O 1
ATOM 1746 N N . SER A 1 218 ? -0.867 12.912 28.643 1.00 53.62 218 SER A N 1
ATOM 1747 C CA . SER A 1 218 ? -1.023 13.580 27.347 1.00 53.62 218 SER A CA 1
ATOM 1748 C C . SER A 1 218 ? 0.161 13.242 26.430 1.00 53.62 218 SER A C 1
ATOM 1750 O O . SER A 1 218 ? 0.910 14.114 25.989 1.00 53.62 218 SER A O 1
ATOM 1752 N N . HIS A 1 219 ? 0.402 11.960 26.173 1.00 59.91 219 HIS A N 1
ATOM 1753 C CA . HIS A 1 219 ? 1.289 11.573 25.100 1.00 59.91 219 HIS A CA 1
ATOM 1754 C C . HIS A 1 219 ? 0.551 11.769 23.785 1.00 59.91 219 HIS A C 1
ATOM 1756 O O . HIS A 1 219 ? -0.567 11.290 23.603 1.00 59.91 219 HIS A O 1
ATOM 1762 N N . ASN A 1 220 ? 1.180 12.526 22.887 1.00 78.69 220 ASN A N 1
ATOM 1763 C CA . ASN A 1 220 ? 0.699 12.728 21.531 1.00 78.69 220 ASN A CA 1
ATOM 1764 C C . ASN A 1 220 ? 0.655 11.364 20.839 1.00 78.69 220 ASN A C 1
ATOM 1766 O O . ASN A 1 220 ? 1.695 10.824 20.451 1.00 78.69 220 ASN A O 1
ATOM 1770 N N . TYR A 1 221 ? -0.545 10.800 20.711 1.00 85.94 221 TYR A N 1
ATOM 1771 C CA . TYR A 1 221 ? -0.769 9.583 19.945 1.00 85.94 221 TYR A CA 1
ATOM 1772 C C . TYR A 1 221 ? -0.283 9.837 18.515 1.00 85.94 221 TYR A C 1
ATOM 1774 O O . TYR A 1 221 ? -0.705 10.787 17.859 1.00 85.94 221 TYR A O 1
ATOM 1782 N N . SER A 1 222 ? 0.684 9.048 18.056 1.00 90.62 222 SER A N 1
ATOM 1783 C CA . SER A 1 222 ? 1.337 9.264 16.762 1.00 90.62 222 SER A CA 1
ATOM 1784 C C . SER A 1 222 ? 0.909 8.209 15.748 1.00 90.62 222 SER A C 1
ATOM 1786 O O . SER A 1 222 ? 0.490 7.111 16.115 1.00 90.62 222 SER A O 1
ATOM 1788 N N . LYS A 1 223 ? 1.115 8.486 14.455 1.00 91.44 223 LYS A N 1
ATOM 1789 C CA . LYS A 1 223 ? 0.914 7.504 13.372 1.00 91.44 223 LYS A CA 1
ATOM 1790 C C . LYS A 1 223 ? 1.642 6.171 13.610 1.00 91.44 223 LYS A C 1
ATOM 1792 O O . LYS A 1 223 ? 1.131 5.125 13.231 1.00 91.44 223 LYS A O 1
ATOM 1797 N N . ASN A 1 224 ? 2.802 6.191 14.277 1.00 92.38 224 ASN A N 1
ATOM 1798 C CA . ASN A 1 224 ? 3.567 4.982 14.596 1.00 92.38 224 ASN A CA 1
ATOM 1799 C C . ASN A 1 224 ? 2.877 4.141 15.676 1.00 92.38 224 ASN A C 1
ATOM 1801 O O . ASN A 1 224 ? 2.967 2.918 15.648 1.00 92.38 224 ASN A O 1
ATOM 1805 N N . MET A 1 225 ? 2.191 4.785 16.625 1.00 93.75 225 MET A N 1
ATOM 1806 C CA . MET A 1 225 ? 1.368 4.080 17.610 1.00 93.75 225 MET A CA 1
ATOM 1807 C C . MET A 1 225 ? 0.137 3.478 16.936 1.00 93.75 225 MET A C 1
ATOM 1809 O O . MET A 1 225 ? -0.130 2.302 17.138 1.00 93.75 225 MET A O 1
ATOM 1813 N N . LEU A 1 226 ? -0.530 4.228 16.051 1.00 95.19 226 LEU A N 1
ATOM 1814 C CA . LEU A 1 226 ? -1.642 3.696 15.259 1.00 95.19 226 LEU A CA 1
ATOM 1815 C C . LEU A 1 226 ? -1.219 2.502 14.389 1.00 95.19 226 LEU A C 1
ATOM 1817 O O . LEU A 1 226 ? -1.935 1.510 14.325 1.00 95.19 226 LEU A O 1
ATOM 1821 N N . ALA A 1 227 ? -0.038 2.551 13.769 1.00 95.38 227 ALA A N 1
ATOM 1822 C CA . ALA A 1 227 ? 0.503 1.421 13.016 1.00 95.38 227 ALA A CA 1
ATOM 1823 C C . ALA A 1 227 ? 0.724 0.176 13.890 1.00 95.38 227 ALA A C 1
ATOM 1825 O O . ALA A 1 227 ? 0.333 -0.913 13.482 1.00 95.38 227 ALA A O 1
ATOM 1826 N N . ARG A 1 228 ? 1.268 0.331 15.105 1.00 95.25 228 ARG A N 1
ATOM 1827 C CA . ARG A 1 228 ? 1.410 -0.781 16.064 1.00 95.25 228 ARG A CA 1
ATOM 1828 C C . ARG A 1 228 ? 0.060 -1.338 16.507 1.00 95.25 228 ARG A C 1
ATOM 1830 O O . ARG A 1 228 ? -0.093 -2.553 16.602 1.00 95.25 228 ARG A O 1
ATOM 1837 N N . ASP A 1 229 ? -0.916 -0.468 16.746 1.00 95.75 229 ASP A N 1
ATOM 1838 C CA . ASP A 1 229 ? -2.266 -0.888 17.118 1.00 95.75 229 ASP A CA 1
ATOM 1839 C C . ASP A 1 229 ? -2.904 -1.703 15.983 1.00 95.75 229 ASP A C 1
ATOM 1841 O O . ASP A 1 229 ? -3.486 -2.757 16.227 1.00 95.75 229 ASP A O 1
ATOM 1845 N N . VAL A 1 230 ? -2.730 -1.272 14.728 1.00 96.50 230 VAL A N 1
ATOM 1846 C CA . VAL A 1 230 ? -3.173 -2.017 13.540 1.00 96.50 230 VAL A CA 1
ATOM 1847 C C . VAL A 1 230 ? -2.488 -3.377 13.437 1.00 96.50 230 VAL A C 1
ATOM 1849 O O . VAL A 1 230 ? -3.176 -4.370 13.206 1.00 96.50 230 VAL A O 1
ATOM 1852 N N . GLU A 1 231 ? -1.171 -3.455 13.636 1.00 96.50 231 GLU A N 1
ATOM 1853 C CA . GLU A 1 231 ? -0.444 -4.733 13.637 1.00 96.50 231 GLU A CA 1
ATOM 1854 C C . GLU A 1 231 ? -1.048 -5.698 14.666 1.00 96.50 231 GLU A C 1
ATOM 1856 O O . GLU A 1 231 ? -1.463 -6.799 14.300 1.00 96.50 231 GLU A O 1
ATOM 1861 N N . GLN A 1 232 ? -1.236 -5.251 15.911 1.00 96.69 232 GLN A N 1
ATOM 1862 C CA . GLN A 1 232 ? -1.827 -6.072 16.973 1.00 96.69 232 GLN A CA 1
ATOM 1863 C C . GLN A 1 232 ? -3.281 -6.471 16.691 1.00 96.69 232 GLN A C 1
ATOM 1865 O O . GLN A 1 232 ? -3.684 -7.600 16.980 1.00 96.69 232 GLN A O 1
ATOM 1870 N N . ILE A 1 233 ? -4.092 -5.576 16.121 1.00 96.56 233 ILE A N 1
ATOM 1871 C CA . ILE A 1 233 ? -5.476 -5.894 15.745 1.00 96.56 233 ILE A CA 1
ATOM 1872 C C . ILE A 1 233 ? -5.494 -6.946 14.633 1.00 96.56 233 ILE A C 1
ATOM 1874 O O . ILE A 1 233 ? -6.245 -7.916 14.731 1.00 96.56 233 ILE A O 1
ATOM 1878 N N . THR A 1 234 ? -4.659 -6.791 13.600 1.00 97.50 234 THR A N 1
ATOM 1879 C CA . THR A 1 234 ? -4.580 -7.754 12.488 1.00 97.50 234 THR A CA 1
ATOM 1880 C C . THR A 1 234 ? -4.063 -9.115 12.945 1.00 97.50 234 THR A C 1
ATOM 1882 O O . THR A 1 234 ? -4.566 -10.137 12.485 1.00 97.50 234 THR A O 1
ATOM 1885 N N . GLU A 1 235 ? -3.119 -9.147 13.887 1.00 97.38 235 GLU A N 1
ATOM 1886 C CA . GLU A 1 235 ? -2.627 -10.374 14.514 1.00 97.38 235 GLU A CA 1
ATOM 1887 C C . GLU A 1 235 ? -3.737 -11.091 15.284 1.00 97.38 235 GLU A C 1
ATOM 1889 O O . GLU A 1 235 ? -3.979 -12.276 15.065 1.00 97.38 235 GLU A O 1
ATOM 1894 N N . ASN A 1 236 ? -4.479 -10.374 16.130 1.00 97.06 236 ASN A N 1
ATOM 1895 C CA . ASN A 1 236 ? -5.587 -10.966 16.879 1.00 97.06 236 ASN A CA 1
ATOM 1896 C C . ASN A 1 236 ? -6.730 -11.434 15.970 1.00 97.06 236 ASN A C 1
ATOM 1898 O O . ASN A 1 236 ? -7.312 -12.489 16.225 1.00 97.06 236 ASN A O 1
ATOM 1902 N N . LEU A 1 237 ? -7.038 -10.682 14.909 1.00 96.12 237 LEU A N 1
ATOM 1903 C CA . LEU A 1 237 ? -8.031 -11.081 13.914 1.00 96.12 237 LEU A CA 1
ATOM 1904 C C . LEU A 1 237 ? -7.575 -12.340 13.164 1.00 96.12 237 LEU A C 1
ATOM 1906 O O . LEU A 1 237 ? -8.327 -13.307 13.076 1.00 96.12 237 LEU A O 1
ATOM 1910 N N . GLY A 1 238 ? -6.326 -12.376 12.701 1.00 95.12 238 GLY A N 1
ATOM 1911 C CA . GLY A 1 238 ? -5.746 -13.541 12.038 1.00 95.12 238 GLY A CA 1
ATOM 1912 C C . GLY A 1 238 ? -5.705 -14.789 12.922 1.00 95.12 238 GLY A C 1
ATOM 1913 O O . GLY A 1 238 ? -6.045 -15.877 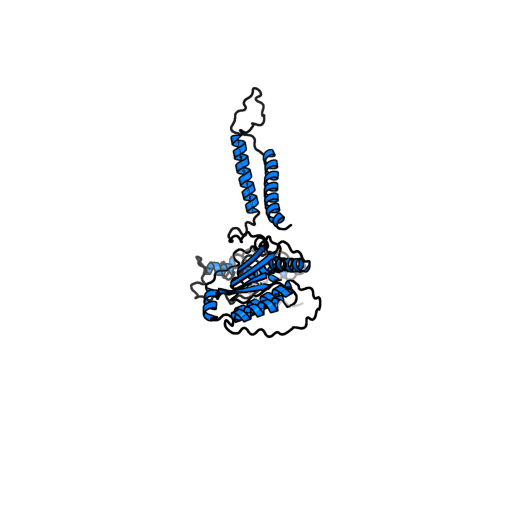12.467 1.00 95.12 238 GLY A O 1
ATOM 1914 N N . ASN A 1 239 ? -5.391 -14.627 14.208 1.00 95.31 239 ASN A N 1
ATOM 1915 C CA . ASN A 1 239 ? -5.421 -15.709 15.197 1.00 95.31 239 ASN A CA 1
ATOM 1916 C C . ASN A 1 239 ? -6.845 -16.187 15.535 1.00 95.31 239 ASN A C 1
ATOM 1918 O O . ASN A 1 239 ? -7.010 -17.244 16.144 1.00 95.31 239 ASN A O 1
ATOM 1922 N N . SER A 1 240 ? -7.876 -15.414 15.180 1.00 94.25 240 SER A N 1
ATOM 1923 C CA . SER A 1 240 ? -9.278 -15.772 15.418 1.00 94.25 240 SER A CA 1
ATOM 1924 C C . SER A 1 240 ? -9.917 -16.591 14.291 1.00 94.25 240 SER A C 1
ATOM 1926 O O . SER A 1 240 ? -11.042 -17.059 14.458 1.00 94.25 240 SER A O 1
ATOM 1928 N N . VAL A 1 241 ? -9.192 -16.809 13.188 1.00 94.31 241 VAL A N 1
ATOM 1929 C CA . VAL A 1 241 ? -9.651 -17.580 12.025 1.00 94.31 241 VAL A CA 1
ATOM 1930 C C . VAL A 1 241 ? -10.008 -19.016 12.417 1.00 94.31 241 VAL A C 1
ATOM 1932 O O . VAL A 1 241 ? -9.204 -19.734 13.012 1.00 94.31 241 VAL A O 1
ATOM 1935 N N . ALA A 1 242 ? -11.207 -19.462 12.035 1.00 91.31 242 ALA A N 1
ATOM 1936 C CA . ALA A 1 242 ? -11.739 -20.768 12.433 1.00 91.31 242 ALA A CA 1
ATOM 1937 C C . ALA A 1 242 ? -11.024 -21.967 11.776 1.00 91.31 242 ALA A C 1
ATOM 1939 O O . ALA A 1 242 ? -10.819 -22.989 12.428 1.00 91.31 242 ALA A O 1
ATOM 1940 N N . ASN A 1 243 ? -10.653 -21.861 10.493 1.00 94.50 243 ASN A N 1
ATOM 1941 C CA . ASN A 1 243 ? -10.001 -22.938 9.734 1.00 94.50 243 ASN A CA 1
ATOM 1942 C C . ASN A 1 243 ? -8.694 -22.450 9.082 1.00 94.50 243 ASN A C 1
ATOM 1944 O O . ASN A 1 243 ? -8.668 -22.166 7.881 1.00 94.50 243 ASN A O 1
ATOM 1948 N N . PRO A 1 244 ? -7.594 -22.346 9.849 1.00 95.38 244 PRO A N 1
ATOM 1949 C CA . PRO A 1 244 ? -6.351 -21.759 9.355 1.00 95.38 244 PRO A CA 1
ATOM 1950 C C . PRO A 1 244 ? -5.751 -22.537 8.178 1.00 95.38 244 PRO A C 1
ATOM 1952 O O . PRO A 1 244 ? -5.144 -21.925 7.309 1.00 95.38 244 PRO A O 1
ATOM 1955 N N . SER A 1 245 ? -5.946 -23.858 8.094 1.00 96.69 245 SER A N 1
ATOM 1956 C CA . SER A 1 245 ? -5.405 -24.680 7.002 1.00 96.69 245 SER A CA 1
ATOM 1957 C C . SER A 1 245 ? -6.059 -24.373 5.654 1.00 96.69 245 SER A C 1
ATOM 1959 O O . SER A 1 245 ? -5.352 -24.201 4.663 1.00 96.69 245 SER A O 1
ATOM 1961 N N . ALA A 1 246 ? -7.391 -24.258 5.611 1.00 96.69 246 ALA A N 1
ATOM 1962 C CA . ALA A 1 246 ? -8.100 -23.877 4.388 1.00 96.69 246 ALA A CA 1
ATOM 1963 C C . ALA A 1 246 ? -7.779 -22.430 3.982 1.00 96.69 246 ALA A C 1
ATOM 1965 O O . ALA A 1 246 ? -7.538 -22.144 2.811 1.00 96.69 246 ALA A O 1
ATOM 1966 N N . ILE A 1 247 ? -7.700 -21.519 4.958 1.00 97.19 247 ILE A N 1
ATOM 1967 C CA . ILE A 1 247 ? -7.328 -20.125 4.698 1.00 97.19 247 ILE A CA 1
ATOM 1968 C C . ILE A 1 247 ? -5.878 -20.001 4.209 1.00 97.19 247 ILE A C 1
ATOM 1970 O O . ILE A 1 247 ? -5.585 -19.160 3.362 1.00 97.19 247 ILE A O 1
ATOM 1974 N N . TRP A 1 248 ? -4.970 -20.856 4.678 1.00 97.12 248 TRP A N 1
ATOM 1975 C CA . TRP A 1 248 ? -3.591 -20.893 4.196 1.00 97.12 248 TRP A CA 1
ATOM 1976 C C . TRP A 1 248 ? -3.491 -21.337 2.727 1.00 97.12 248 TRP A C 1
ATOM 1978 O O . TRP A 1 248 ? -2.672 -20.804 1.980 1.00 97.12 248 TRP A O 1
ATOM 1988 N N . GLN A 1 249 ? -4.354 -22.253 2.276 1.00 96.62 249 GLN A N 1
ATOM 1989 C CA . GLN A 1 249 ? -4.461 -22.595 0.850 1.00 96.62 249 GLN A CA 1
ATOM 1990 C C . GLN A 1 249 ? -4.962 -21.397 0.034 1.00 96.62 249 GLN A C 1
ATOM 1992 O O . GLN A 1 249 ? -4.316 -21.005 -0.934 1.00 96.62 249 GLN A O 1
ATOM 1997 N N . LEU A 1 250 ? -6.028 -20.732 0.497 1.00 95.94 250 LEU A N 1
ATOM 1998 C CA . LEU A 1 250 ? -6.535 -19.510 -0.140 1.00 95.94 250 LEU A CA 1
ATOM 1999 C C . LEU A 1 250 ? -5.485 -18.396 -0.202 1.00 95.94 250 LEU A C 1
ATOM 2001 O O . LEU A 1 250 ? -5.440 -17.650 -1.176 1.00 95.94 250 LEU A O 1
ATOM 2005 N N . PHE A 1 251 ? -4.638 -18.270 0.821 1.00 96.44 251 PHE A N 1
ATOM 2006 C CA . PHE A 1 251 ? -3.524 -17.326 0.823 1.00 96.44 251 PHE A CA 1
ATOM 2007 C C . PHE A 1 251 ? -2.534 -17.611 -0.316 1.00 96.44 251 PHE A C 1
ATOM 2009 O O . PHE A 1 251 ? -2.096 -16.669 -0.973 1.00 96.44 251 PHE A O 1
ATOM 2016 N N . HIS A 1 252 ? -2.205 -18.881 -0.571 1.00 95.38 252 HIS A N 1
ATOM 2017 C CA . HIS A 1 252 ? -1.294 -19.273 -1.651 1.00 95.38 252 HIS A CA 1
ATOM 2018 C C . HIS A 1 252 ? -1.895 -19.110 -3.049 1.00 95.38 252 HIS A C 1
ATOM 2020 O O . HIS A 1 252 ? -1.176 -18.726 -3.969 1.00 95.38 252 HIS A O 1
ATOM 2026 N N . ASP A 1 253 ? -3.197 -19.352 -3.198 1.00 96.25 253 ASP A N 1
ATOM 2027 C CA . ASP A 1 253 ? -3.898 -19.197 -4.478 1.00 96.25 253 ASP A CA 1
ATOM 2028 C C . ASP A 1 253 ? -4.166 -17.723 -4.830 1.00 96.25 253 ASP A C 1
ATOM 2030 O O . ASP A 1 253 ? -4.530 -17.386 -5.962 1.00 96.25 253 ASP A O 1
ATOM 2034 N N . ARG A 1 254 ? -4.004 -16.814 -3.862 1.00 95.12 254 ARG A N 1
ATOM 2035 C CA . ARG A 1 254 ? -4.331 -15.402 -4.035 1.00 95.12 254 ARG A CA 1
ATOM 2036 C C . ARG A 1 254 ? -3.267 -14.664 -4.861 1.00 95.12 254 ARG A C 1
ATOM 2038 O O . ARG A 1 254 ? -2.080 -14.731 -4.545 1.00 95.12 254 ARG A O 1
ATOM 2045 N N . PRO A 1 255 ? -3.672 -13.852 -5.856 1.00 96.88 255 PRO A N 1
ATOM 2046 C CA . PRO A 1 255 ? -2.735 -13.030 -6.609 1.00 96.88 255 PRO A CA 1
ATOM 2047 C C . PRO A 1 255 ? -2.181 -11.869 -5.775 1.00 96.88 255 PRO A C 1
ATOM 2049 O O . PRO A 1 255 ? -2.802 -11.390 -4.819 1.00 96.88 255 PRO A O 1
ATOM 2052 N N . LEU A 1 256 ? -1.034 -11.356 -6.216 1.00 96.44 256 LEU A N 1
ATOM 2053 C CA . LEU A 1 256 ? -0.375 -10.194 -5.626 1.00 96.44 256 LEU A CA 1
ATOM 2054 C C . LEU A 1 256 ? -1.266 -8.949 -5.731 1.00 96.44 256 LEU A C 1
ATOM 2056 O O . LEU A 1 256 ? -1.667 -8.539 -6.819 1.00 96.44 256 LEU A O 1
ATOM 2060 N N . GLN A 1 257 ? -1.535 -8.317 -4.594 1.00 97.44 257 GLN A N 1
ATOM 2061 C CA . GLN A 1 257 ? -2.299 -7.074 -4.495 1.00 97.44 257 GLN A CA 1
ATOM 2062 C C . GLN A 1 257 ? -1.416 -5.841 -4.707 1.00 97.44 257 GLN A C 1
ATOM 2064 O O . GLN A 1 257 ? -1.905 -4.804 -5.131 1.00 97.44 257 GLN A O 1
ATOM 2069 N N . SER A 1 258 ? -0.102 -5.950 -4.499 1.00 96.69 258 SER A N 1
ATOM 2070 C CA . SER A 1 258 ? 0.849 -4.837 -4.625 1.00 96.69 258 SER A CA 1
ATOM 2071 C C . SER A 1 258 ? 1.200 -4.442 -6.067 1.00 96.69 258 SER A C 1
ATOM 2073 O O . SER A 1 258 ? 2.059 -3.586 -6.272 1.00 96.69 258 SER A O 1
ATOM 2075 N N . ALA A 1 259 ? 0.576 -5.055 -7.077 1.00 96.38 259 ALA A N 1
ATOM 2076 C CA . ALA A 1 259 ? 0.951 -4.893 -8.483 1.00 96.38 259 ALA A CA 1
ATOM 2077 C C . ALA A 1 259 ? 0.766 -3.462 -9.024 1.00 96.38 259 ALA A C 1
ATOM 2079 O O . ALA A 1 259 ? 1.428 -3.084 -9.982 1.00 96.38 259 ALA A O 1
ATOM 2080 N N . TYR A 1 260 ? -0.110 -2.651 -8.424 1.00 95.69 260 TYR A N 1
ATOM 2081 C CA . TYR A 1 260 ? -0.348 -1.265 -8.854 1.00 95.69 260 TYR A CA 1
ATOM 2082 C C . TYR A 1 260 ? 0.666 -0.257 -8.284 1.00 95.69 260 TYR A C 1
ATOM 2084 O O . TYR A 1 260 ? 0.608 0.929 -8.620 1.00 95.69 260 TYR A O 1
ATOM 2092 N N . LEU A 1 261 ? 1.566 -0.688 -7.393 1.00 96.19 261 LEU A N 1
ATOM 2093 C CA . LEU A 1 261 ? 2.511 0.206 -6.731 1.00 96.19 261 LEU A CA 1
ATOM 2094 C C . LEU A 1 261 ? 3.620 0.652 -7.685 1.00 96.19 261 LEU A C 1
ATOM 2096 O O . LEU A 1 261 ? 4.322 -0.158 -8.284 1.00 96.19 261 LEU A O 1
ATOM 2100 N N . LYS A 1 262 ? 3.829 1.966 -7.762 1.00 95.81 262 LYS A N 1
ATOM 2101 C CA . LYS A 1 262 ? 4.912 2.568 -8.544 1.00 95.81 262 LYS A CA 1
ATOM 2102 C C . LYS A 1 262 ? 6.124 2.766 -7.650 1.00 95.81 262 LYS A C 1
ATOM 2104 O O . LYS A 1 262 ? 6.111 3.634 -6.779 1.00 95.81 262 LYS A O 1
ATOM 2109 N N . ILE A 1 263 ? 7.166 1.973 -7.860 1.00 96.31 263 ILE A N 1
ATOM 2110 C CA . ILE A 1 263 ? 8.353 1.961 -7.004 1.00 96.31 263 ILE A CA 1
ATOM 2111 C C . ILE A 1 263 ? 9.561 2.460 -7.786 1.00 96.31 263 ILE A C 1
ATOM 2113 O O . ILE A 1 263 ? 9.896 1.934 -8.842 1.00 96.31 263 ILE A O 1
ATOM 2117 N N . ASN A 1 264 ? 10.239 3.466 -7.244 1.00 95.88 264 ASN A N 1
ATOM 2118 C CA . ASN A 1 264 ? 11.535 3.905 -7.733 1.00 95.88 264 ASN A CA 1
ATOM 2119 C C . ASN A 1 264 ? 12.637 3.181 -6.954 1.00 95.88 264 ASN A C 1
ATOM 2121 O O . ASN A 1 264 ? 12.904 3.517 -5.797 1.00 95.88 264 ASN A O 1
ATOM 2125 N N . TYR A 1 265 ? 13.281 2.211 -7.603 1.00 95.56 265 TYR A N 1
ATOM 2126 C CA . TYR A 1 265 ? 14.367 1.415 -7.028 1.00 95.56 265 TYR A CA 1
ATOM 2127 C C . TYR A 1 265 ? 15.711 2.156 -6.919 1.00 95.56 265 TYR A C 1
ATOM 2129 O O . TYR A 1 265 ? 16.657 1.598 -6.368 1.00 95.56 265 TYR A O 1
ATOM 2137 N N . GLN A 1 266 ? 15.789 3.423 -7.347 1.00 93.94 266 GLN A N 1
ATOM 2138 C CA . GLN A 1 266 ? 16.943 4.315 -7.180 1.00 93.94 266 GLN A CA 1
ATOM 2139 C C . GLN A 1 266 ? 18.277 3.623 -7.533 1.00 93.94 266 GLN A C 1
ATOM 2141 O O . GLN A 1 266 ? 18.507 3.311 -8.693 1.00 93.94 266 GLN A O 1
ATOM 2146 N N . TRP A 1 267 ? 19.147 3.374 -6.547 1.00 95.56 267 TRP A N 1
ATOM 2147 C CA . TRP A 1 267 ? 20.457 2.726 -6.709 1.00 95.56 267 TRP A CA 1
ATOM 2148 C C . TRP A 1 267 ? 20.500 1.276 -6.196 1.00 95.56 267 TRP A C 1
ATOM 2150 O O . TRP A 1 267 ? 21.577 0.694 -6.099 1.00 95.56 267 TRP A O 1
ATOM 2160 N N . PHE A 1 268 ? 19.361 0.696 -5.807 1.00 96.19 268 PHE A N 1
ATOM 2161 C CA . PHE A 1 268 ? 19.324 -0.652 -5.230 1.00 96.19 268 PHE A CA 1
ATOM 2162 C C . PHE A 1 268 ? 19.394 -1.762 -6.285 1.00 96.19 268 PHE A C 1
ATOM 2164 O O . PHE A 1 268 ? 19.815 -2.863 -5.951 1.00 96.19 268 PHE A O 1
ATOM 2171 N N . GLY A 1 269 ? 18.987 -1.484 -7.525 1.00 94.94 269 GLY A N 1
ATOM 2172 C CA . GLY A 1 269 ? 18.872 -2.470 -8.603 1.00 94.94 269 GLY A CA 1
ATOM 2173 C C . GLY A 1 269 ? 17.431 -2.631 -9.088 1.00 94.94 269 GLY A C 1
ATOM 2174 O O . GLY A 1 269 ? 16.484 -2.632 -8.289 1.00 94.94 269 GLY A O 1
ATOM 2175 N N . GLU A 1 270 ? 17.261 -2.750 -10.401 1.00 92.31 270 GLU A N 1
ATOM 2176 C CA . GLU A 1 270 ? 15.954 -2.894 -11.054 1.00 92.31 270 GLU A CA 1
ATOM 2177 C C . GLU A 1 270 ? 15.413 -4.311 -10.868 1.00 92.31 270 GLU A C 1
ATOM 2179 O O . GLU A 1 270 ? 14.240 -4.513 -10.528 1.00 92.31 270 GLU A O 1
ATOM 2184 N N . THR A 1 271 ? 16.293 -5.301 -11.006 1.00 92.62 271 THR A N 1
ATOM 2185 C CA . THR A 1 271 ? 15.959 -6.713 -10.816 1.00 92.62 271 THR A CA 1
ATOM 2186 C C . THR A 1 271 ? 16.060 -7.115 -9.347 1.00 92.62 271 THR A C 1
ATOM 2188 O O . THR A 1 271 ? 16.695 -6.451 -8.522 1.00 92.62 271 THR A O 1
ATOM 2191 N N . ARG A 1 272 ? 15.383 -8.206 -8.974 1.00 92.12 272 ARG A N 1
ATOM 2192 C CA . ARG A 1 272 ? 15.474 -8.729 -7.605 1.00 92.12 272 ARG A CA 1
ATOM 2193 C C . ARG A 1 272 ? 16.891 -9.221 -7.316 1.00 92.12 272 ARG A C 1
ATOM 2195 O O . ARG A 1 272 ? 17.401 -8.988 -6.225 1.00 92.12 272 ARG A O 1
ATOM 2202 N N . GLU A 1 273 ? 17.513 -9.842 -8.307 1.00 91.06 273 GLU A N 1
ATOM 2203 C CA . GLU A 1 273 ? 18.862 -10.390 -8.271 1.00 91.06 273 GLU A CA 1
ATOM 2204 C C . GLU A 1 273 ? 19.901 -9.298 -7.994 1.00 91.06 273 GLU A C 1
ATOM 2206 O O . GLU A 1 273 ? 20.759 -9.484 -7.137 1.00 91.06 273 GLU A O 1
ATOM 2211 N N . GLU A 1 274 ? 19.788 -8.128 -8.633 1.00 95.12 274 GLU A N 1
ATOM 2212 C CA . GLU A 1 274 ? 20.658 -6.977 -8.347 1.00 95.12 274 GLU A CA 1
ATOM 2213 C C . GLU A 1 274 ? 20.490 -6.466 -6.912 1.00 95.12 274 GLU A C 1
ATOM 2215 O O . GLU A 1 274 ? 21.477 -6.183 -6.231 1.00 95.12 274 GLU A O 1
ATOM 2220 N N . ARG A 1 275 ? 19.247 -6.394 -6.414 1.00 95.06 275 ARG A N 1
ATOM 2221 C CA . ARG A 1 275 ? 18.976 -5.961 -5.032 1.00 95.06 275 ARG A CA 1
ATOM 2222 C C . ARG A 1 275 ? 19.536 -6.935 -4.003 1.00 95.06 275 ARG A C 1
ATOM 2224 O O . ARG A 1 275 ? 20.002 -6.513 -2.945 1.00 95.06 275 ARG A O 1
ATOM 2231 N N . GLU A 1 276 ? 19.495 -8.225 -4.308 1.00 94.38 276 GLU A N 1
ATOM 2232 C CA . GLU A 1 276 ? 19.947 -9.310 -3.438 1.00 94.38 276 GLU A CA 1
ATOM 2233 C C . GLU A 1 276 ? 21.391 -9.750 -3.732 1.00 94.38 276 GLU A C 1
ATOM 2235 O O . GLU A 1 276 ? 21.859 -10.697 -3.113 1.00 94.38 276 GLU A O 1
ATOM 2240 N N . GLN A 1 277 ? 22.142 -9.049 -4.594 1.00 94.31 277 GLN A N 1
ATOM 2241 C CA . GLN A 1 277 ? 23.507 -9.438 -5.003 1.00 94.31 277 GLN A CA 1
ATOM 2242 C C . GLN A 1 277 ? 24.509 -9.561 -3.841 1.00 94.31 277 GLN A C 1
ATOM 2244 O O . GLN A 1 277 ? 25.549 -10.202 -3.961 1.00 94.31 277 GLN A O 1
ATOM 2249 N N . HIS A 1 278 ? 24.205 -8.916 -2.714 1.00 95.25 278 HIS A N 1
ATOM 2250 C CA . HIS A 1 278 ? 24.999 -8.948 -1.489 1.00 95.25 278 HIS A CA 1
ATOM 2251 C C . HIS A 1 278 ? 24.639 -10.128 -0.566 1.00 95.25 278 HIS A C 1
ATOM 2253 O O . HIS A 1 278 ? 25.230 -10.270 0.504 1.00 95.25 278 HIS A O 1
ATOM 2259 N N . LEU A 1 279 ? 23.665 -10.957 -0.952 1.00 94.56 279 LEU A N 1
ATOM 2260 C CA . LEU A 1 279 ? 23.190 -12.129 -0.224 1.00 94.56 279 LEU A CA 1
ATOM 2261 C C . LEU A 1 279 ? 23.385 -13.390 -1.072 1.00 94.56 279 LEU A C 1
ATOM 2263 O O . LEU A 1 279 ? 23.280 -13.371 -2.296 1.00 94.56 279 LEU A O 1
ATOM 2267 N N . VAL A 1 280 ? 23.619 -14.522 -0.409 1.00 91.69 280 VAL A N 1
ATOM 2268 C CA . VAL A 1 280 ? 23.615 -15.827 -1.081 1.00 91.69 280 VAL A CA 1
ATOM 2269 C C . VAL A 1 280 ? 22.172 -16.318 -1.181 1.00 91.69 280 VAL A C 1
ATOM 2271 O O . VAL A 1 280 ? 21.524 -16.567 -0.164 1.00 91.69 280 VAL A O 1
ATOM 2274 N N . ASN A 1 281 ? 21.659 -16.470 -2.402 1.00 83.81 281 ASN A N 1
ATOM 2275 C CA . ASN A 1 281 ? 20.303 -16.958 -2.631 1.00 83.81 281 ASN A CA 1
ATOM 2276 C C . ASN A 1 281 ? 20.266 -18.496 -2.682 1.00 83.81 281 ASN A C 1
ATOM 2278 O O . ASN A 1 281 ? 20.523 -19.102 -3.720 1.00 83.81 281 ASN A O 1
ATOM 2282 N N . TYR A 1 282 ? 19.893 -19.123 -1.563 1.00 84.00 282 TYR A N 1
ATOM 2283 C CA . TYR A 1 282 ? 19.637 -20.569 -1.484 1.00 84.00 282 TYR A CA 1
ATOM 2284 C C . TYR A 1 282 ? 18.200 -20.959 -1.854 1.00 84.00 282 TYR A C 1
ATOM 2286 O O . TYR A 1 282 ? 17.872 -22.138 -1.865 1.00 84.00 282 TYR A O 1
ATOM 2294 N N . THR A 1 283 ? 17.324 -19.988 -2.114 1.00 73.94 283 THR A N 1
ATOM 2295 C CA . THR A 1 283 ? 15.916 -20.217 -2.486 1.00 73.94 283 THR A CA 1
ATOM 2296 C C . THR A 1 283 ? 15.701 -20.274 -3.993 1.00 73.94 283 THR A C 1
ATOM 2298 O O . THR A 1 283 ? 14.560 -20.366 -4.446 1.00 73.94 283 THR A O 1
ATOM 2301 N N . TRP A 1 284 ? 16.786 -20.236 -4.773 1.00 61.00 284 TRP A N 1
ATOM 2302 C CA . TRP A 1 284 ? 16.728 -20.499 -6.203 1.00 61.00 284 TRP A CA 1
ATOM 2303 C C . TRP A 1 284 ? 15.989 -21.820 -6.425 1.00 61.00 284 TRP A C 1
ATOM 2305 O O . TRP A 1 284 ? 16.282 -22.778 -5.707 1.00 61.00 284 TRP A O 1
ATOM 2315 N N . PRO A 1 285 ? 15.012 -21.900 -7.346 1.00 58.84 285 PRO A N 1
ATOM 2316 C CA . PRO A 1 285 ? 14.241 -23.116 -7.521 1.00 58.84 285 PRO A CA 1
ATOM 2317 C C . PRO A 1 285 ? 15.201 -24.247 -7.885 1.00 58.84 285 PRO A C 1
ATOM 2319 O O . PRO A 1 285 ? 15.662 -24.359 -9.018 1.00 58.84 285 PRO A O 1
ATOM 2322 N N . TRP A 1 286 ? 15.495 -25.118 -6.921 1.00 52.47 286 TRP A N 1
ATOM 2323 C CA . TRP A 1 286 ? 16.253 -26.349 -7.127 1.00 52.47 286 TRP A CA 1
ATOM 2324 C C . TRP A 1 286 ? 15.425 -27.381 -7.912 1.00 52.47 286 TRP A C 1
ATOM 2326 O O . TRP A 1 286 ? 15.668 -28.581 -7.790 1.00 52.47 286 TRP A O 1
ATOM 2336 N N . ALA A 1 287 ? 14.467 -26.949 -8.741 1.00 50.62 287 ALA A N 1
ATOM 2337 C CA . ALA A 1 287 ? 13.759 -27.811 -9.676 1.00 50.62 287 ALA A CA 1
ATOM 2338 C C . ALA A 1 287 ? 14.784 -28.543 -10.554 1.00 50.62 287 ALA A C 1
ATOM 2340 O O . ALA A 1 287 ? 15.827 -27.983 -10.874 1.00 50.62 287 ALA A O 1
ATOM 2341 N N . THR A 1 288 ? 14.532 -29.818 -10.830 1.00 58.03 288 THR A N 1
ATOM 2342 C CA . THR A 1 288 ? 15.377 -30.800 -11.537 1.00 58.03 288 THR A CA 1
ATOM 2343 C C . THR A 1 288 ? 16.322 -30.232 -12.610 1.00 58.03 288 THR A C 1
ATOM 2345 O O . THR A 1 288 ? 15.943 -29.344 -13.365 1.00 58.03 288 THR A O 1
ATOM 2348 N N . ASP A 1 289 ? 17.540 -30.787 -12.724 1.00 56.78 289 ASP A N 1
ATOM 2349 C CA . ASP A 1 289 ? 18.662 -30.298 -13.561 1.00 56.78 289 ASP A CA 1
ATOM 2350 C C . ASP A 1 289 ? 18.338 -29.913 -15.020 1.00 56.78 289 ASP A C 1
ATOM 2352 O O . ASP A 1 289 ? 19.069 -29.121 -15.622 1.00 56.78 289 ASP A O 1
ATOM 2356 N N . ASN A 1 290 ? 17.241 -30.424 -15.582 1.00 58.66 290 ASN A N 1
ATOM 2357 C CA . ASN A 1 290 ? 16.818 -30.151 -16.953 1.00 58.66 290 ASN A CA 1
ATOM 2358 C C . ASN A 1 290 ? 16.160 -28.771 -17.139 1.00 58.66 290 ASN A C 1
ATOM 2360 O O . ASN A 1 290 ? 16.393 -28.149 -18.172 1.00 58.66 290 ASN A O 1
ATOM 2364 N N . ASP A 1 291 ? 15.451 -28.238 -16.138 1.00 58.00 291 ASP A N 1
ATOM 2365 C CA . ASP A 1 291 ? 14.837 -26.895 -16.211 1.00 58.00 291 ASP A CA 1
ATOM 2366 C C . ASP A 1 291 ? 15.837 -25.776 -15.863 1.00 58.00 291 ASP A C 1
ATOM 2368 O O . ASP A 1 291 ? 15.577 -24.591 -16.065 1.00 58.00 291 ASP A O 1
ATOM 2372 N N . ARG A 1 292 ? 17.020 -26.154 -15.352 1.00 68.31 292 ARG A N 1
ATOM 2373 C CA . ARG A 1 292 ? 18.105 -25.247 -14.931 1.00 68.31 292 ARG A CA 1
ATOM 2374 C C . ARG A 1 292 ? 18.998 -24.794 -16.083 1.00 68.31 292 ARG A C 1
ATOM 2376 O O . ARG A 1 292 ? 19.847 -23.915 -15.915 1.00 68.31 292 ARG A O 1
ATOM 2383 N N . ALA A 1 293 ? 18.912 -25.464 -17.228 1.00 71.56 293 ALA A N 1
ATOM 2384 C CA . ALA A 1 293 ? 19.782 -25.198 -18.354 1.00 71.56 293 ALA A CA 1
ATOM 2385 C C . ALA A 1 293 ? 19.370 -23.895 -19.046 1.00 71.56 293 ALA A C 1
ATOM 2387 O O . ALA A 1 293 ? 18.253 -23.848 -19.553 1.00 71.56 293 ALA A O 1
ATOM 2388 N N . PRO A 1 294 ? 20.230 -22.858 -19.154 1.00 80.56 294 PRO A N 1
ATOM 2389 C CA . PRO A 1 294 ? 19.954 -21.775 -20.084 1.00 80.56 294 PRO A CA 1
ATOM 2390 C C . PRO A 1 294 ? 19.660 -22.378 -21.457 1.00 80.56 294 PRO A C 1
ATOM 2392 O O . PRO A 1 294 ? 20.475 -23.131 -22.003 1.00 80.56 294 PRO A O 1
ATOM 2395 N N . ALA A 1 295 ? 18.474 -22.062 -21.975 1.00 85.00 295 ALA A N 1
ATOM 2396 C CA . ALA A 1 295 ? 17.971 -22.516 -23.262 1.00 85.00 295 ALA A CA 1
ATOM 2397 C C . ALA A 1 295 ? 18.679 -21.750 -24.390 1.00 85.00 295 ALA A C 1
ATOM 2399 O O . ALA A 1 295 ? 18.102 -20.912 -25.077 1.00 85.00 295 ALA A O 1
ATOM 2400 N N . ILE A 1 296 ? 19.981 -21.997 -24.525 1.00 87.69 296 ILE A N 1
ATOM 2401 C CA . ILE A 1 296 ? 20.868 -21.367 -25.499 1.00 87.69 296 ILE A CA 1
ATOM 2402 C C . ILE A 1 296 ? 21.644 -22.446 -26.248 1.00 87.69 296 ILE A C 1
ATOM 2404 O O . ILE A 1 296 ? 22.102 -23.432 -25.662 1.00 87.69 296 ILE A O 1
ATOM 2408 N N . THR A 1 297 ? 21.830 -22.240 -27.549 1.00 90.62 297 THR A N 1
ATOM 2409 C CA . THR A 1 297 ? 22.757 -23.051 -28.340 1.00 90.62 297 THR A CA 1
ATOM 2410 C C . THR A 1 297 ? 24.182 -22.866 -27.814 1.00 90.62 297 THR A C 1
ATOM 2412 O O . THR A 1 297 ? 24.544 -21.791 -27.325 1.00 90.62 297 THR A O 1
ATOM 2415 N N . ASP A 1 298 ? 24.982 -23.932 -27.859 1.00 88.56 298 ASP A N 1
ATOM 2416 C CA . ASP A 1 298 ? 26.366 -23.952 -27.362 1.00 88.56 298 ASP A CA 1
ATOM 2417 C C . ASP A 1 298 ? 26.517 -23.495 -25.903 1.00 88.56 298 ASP A C 1
ATOM 2419 O O . ASP A 1 298 ? 27.478 -22.819 -25.523 1.00 88.56 298 ASP A O 1
ATOM 2423 N N . ARG A 1 299 ? 25.560 -23.895 -25.055 1.00 86.31 299 ARG A N 1
ATOM 2424 C CA . ARG A 1 299 ? 25.513 -23.572 -23.621 1.00 86.31 299 ARG A CA 1
ATOM 2425 C C . ARG A 1 299 ? 26.862 -23.706 -22.917 1.00 86.31 299 ARG A C 1
ATOM 2427 O O . ARG A 1 299 ? 27.246 -22.802 -22.182 1.00 86.31 299 ARG A O 1
ATOM 2434 N N . LYS A 1 300 ? 27.567 -24.826 -23.113 1.00 87.31 300 LYS A N 1
ATOM 2435 C CA . LYS A 1 300 ? 28.846 -25.092 -22.431 1.00 87.31 300 LYS A CA 1
ATOM 2436 C C . LYS A 1 300 ? 29.888 -24.026 -22.767 1.00 87.31 300 LYS A C 1
ATOM 2438 O O . LYS A 1 300 ? 30.506 -23.495 -21.853 1.00 87.31 300 LYS A O 1
ATOM 2443 N N . THR A 1 301 ? 30.013 -23.676 -24.047 1.00 87.62 301 THR A N 1
ATOM 2444 C CA . THR A 1 301 ? 30.940 -22.652 -24.543 1.00 87.62 301 THR A CA 1
ATOM 2445 C C . THR A 1 301 ? 30.563 -21.261 -24.042 1.00 87.62 301 THR A C 1
ATOM 2447 O O . THR A 1 301 ? 31.416 -20.513 -23.583 1.00 87.62 301 THR A O 1
ATOM 2450 N N . ARG A 1 302 ? 29.273 -20.904 -24.066 1.00 87.31 302 ARG A N 1
ATOM 2451 C CA . ARG A 1 302 ? 28.817 -19.588 -23.586 1.00 87.31 302 ARG A CA 1
ATOM 2452 C C . ARG A 1 302 ? 29.031 -19.410 -22.083 1.00 87.31 302 ARG A C 1
ATOM 2454 O O . ARG A 1 302 ? 29.470 -18.348 -21.655 1.00 87.31 302 ARG A O 1
ATOM 2461 N N . ILE A 1 303 ? 28.764 -20.452 -21.293 1.00 88.56 303 ILE A N 1
ATOM 2462 C CA . ILE A 1 303 ? 29.021 -20.443 -19.847 1.00 88.56 303 ILE A CA 1
ATOM 2463 C C . ILE A 1 303 ? 30.524 -20.360 -19.572 1.00 88.56 303 ILE A C 1
ATOM 2465 O O . ILE A 1 303 ? 30.936 -19.557 -18.740 1.00 88.56 303 ILE A O 1
ATOM 2469 N N . SER A 1 304 ? 31.356 -21.143 -20.266 1.00 88.62 304 SER A N 1
ATOM 2470 C CA . SER A 1 304 ? 32.804 -21.109 -20.038 1.00 88.62 304 SER A CA 1
ATOM 2471 C C . SER A 1 304 ? 33.434 -19.780 -20.450 1.00 88.62 304 SER A C 1
ATOM 2473 O O . SER A 1 304 ? 34.323 -19.294 -19.755 1.00 88.62 304 SER A O 1
ATOM 2475 N N . MET A 1 305 ? 32.942 -19.145 -21.517 1.00 87.50 305 MET A N 1
ATOM 2476 C CA . MET A 1 305 ? 33.331 -17.780 -21.879 1.00 87.50 305 MET A CA 1
ATOM 2477 C C . MET A 1 305 ? 32.910 -16.766 -20.809 1.00 87.50 305 MET A C 1
ATOM 2479 O O . MET A 1 305 ? 33.731 -15.955 -20.396 1.00 87.50 305 MET A O 1
ATOM 2483 N N . ALA A 1 306 ? 31.668 -16.824 -20.316 1.00 88.88 306 ALA A N 1
ATOM 2484 C CA . ALA A 1 306 ? 31.178 -15.905 -19.283 1.00 88.88 306 ALA A CA 1
ATOM 2485 C C . ALA A 1 306 ? 31.937 -16.045 -17.951 1.00 88.88 306 ALA A C 1
ATOM 2487 O O . ALA A 1 306 ? 32.206 -15.053 -17.279 1.00 88.88 306 ALA A O 1
ATOM 2488 N N . LEU A 1 307 ? 32.320 -17.273 -17.590 1.00 91.25 307 LEU A N 1
ATOM 2489 C CA . LEU A 1 307 ? 33.126 -17.569 -16.404 1.00 91.25 307 LEU A CA 1
ATOM 2490 C C . LEU A 1 307 ? 34.629 -17.344 -16.621 1.00 91.25 307 LEU A C 1
ATOM 2492 O O . LEU A 1 307 ? 35.406 -17.541 -15.688 1.00 91.25 307 LEU A O 1
ATOM 2496 N N . ASN A 1 308 ? 35.053 -16.976 -17.835 1.00 88.00 308 ASN A N 1
ATOM 2497 C CA . ASN A 1 308 ? 36.459 -16.946 -18.246 1.00 88.00 308 ASN A CA 1
ATOM 2498 C C . ASN A 1 308 ? 37.208 -18.256 -17.919 1.00 88.00 308 ASN A C 1
ATOM 2500 O O . ASN A 1 308 ? 38.396 -18.243 -17.600 1.00 88.00 308 ASN A O 1
ATOM 2504 N N . SER A 1 309 ? 36.508 -19.392 -17.977 1.00 84.75 309 SER A N 1
ATOM 2505 C CA . SER A 1 309 ? 37.025 -20.717 -17.627 1.00 84.75 309 SER A CA 1
ATOM 2506 C C . SER A 1 309 ? 37.445 -21.546 -18.837 1.00 84.75 309 SER A C 1
ATOM 2508 O O . SER A 1 309 ? 37.953 -22.655 -18.669 1.00 84.75 309 SER A O 1
ATOM 2510 N N . THR A 1 310 ? 37.265 -21.035 -20.061 1.00 71.81 310 THR A N 1
ATOM 2511 C CA . THR A 1 310 ? 37.868 -21.666 -21.236 1.00 71.81 310 THR A CA 1
ATOM 2512 C C . THR A 1 310 ? 39.384 -21.702 -21.050 1.00 71.81 310 THR A C 1
ATOM 2514 O O . THR A 1 310 ? 39.979 -20.632 -20.864 1.00 71.81 310 THR A O 1
ATOM 2517 N N . PRO A 1 311 ? 40.040 -22.875 -21.133 1.00 60.12 311 PRO A N 1
ATOM 2518 C CA . PRO A 1 311 ? 41.483 -22.895 -21.315 1.00 60.12 311 PRO A CA 1
ATOM 2519 C C . PRO A 1 311 ? 41.802 -22.002 -22.519 1.00 60.12 311 PRO A C 1
ATOM 2521 O O . PRO A 1 311 ? 41.080 -22.032 -23.516 1.00 60.12 311 PRO A O 1
ATOM 2524 N N . ARG A 1 312 ? 42.823 -21.142 -22.407 1.00 59.06 312 ARG A N 1
ATOM 2525 C CA . ARG A 1 312 ? 43.316 -20.322 -23.525 1.00 59.06 312 ARG A CA 1
ATOM 2526 C C . ARG A 1 312 ? 43.826 -21.256 -24.629 1.00 59.06 312 ARG A C 1
ATOM 2528 O O . ARG A 1 312 ? 45.023 -21.487 -24.750 1.00 59.06 312 ARG A O 1
ATOM 2535 N N . GLU A 1 313 ? 42.935 -21.822 -25.428 1.00 64.06 313 GLU A N 1
ATOM 2536 C CA . GLU A 1 313 ? 43.285 -22.712 -26.530 1.00 64.06 313 GLU A CA 1
ATOM 2537 C C . GLU A 1 313 ? 43.567 -21.908 -27.797 1.00 64.06 313 GLU A C 1
ATOM 2539 O O . GLU A 1 313 ? 42.915 -22.093 -28.811 1.00 64.06 313 GLU A O 1
ATOM 2544 N N . VAL A 1 314 ? 44.558 -21.013 -27.747 1.00 55.75 314 VAL A N 1
ATOM 2545 C CA . VAL A 1 314 ? 45.349 -20.592 -28.918 1.00 55.75 314 VAL A CA 1
ATOM 2546 C C . VAL A 1 314 ? 46.731 -20.195 -28.384 1.00 55.75 314 VAL A C 1
ATOM 2548 O O . VAL A 1 314 ? 46.811 -19.468 -27.391 1.00 55.75 314 VAL A O 1
ATOM 2551 N N . PRO A 1 315 ? 47.834 -20.720 -28.946 1.00 53.00 315 PRO A N 1
ATOM 2552 C CA . PRO A 1 315 ? 49.039 -20.993 -28.185 1.00 53.00 315 PRO A CA 1
ATOM 2553 C C . PRO A 1 315 ? 49.694 -19.703 -27.711 1.00 53.00 315 PRO A C 1
ATOM 2555 O O . PRO A 1 315 ? 50.126 -18.871 -28.508 1.00 53.00 315 PRO A O 1
ATOM 2558 N N . GLU A 1 316 ? 49.911 -19.610 -26.405 1.00 54.34 316 GLU A N 1
ATOM 2559 C CA . GLU A 1 316 ? 50.806 -18.623 -25.795 1.00 54.34 316 GLU A CA 1
ATOM 2560 C C . GLU A 1 316 ? 52.206 -18.645 -26.464 1.00 54.34 316 GLU A C 1
ATOM 2562 O O . GLU A 1 316 ? 52.920 -17.645 -26.496 1.00 54.34 316 GLU A O 1
ATOM 2567 N N . LYS A 1 317 ? 52.551 -19.754 -27.143 1.00 52.81 317 LYS A N 1
ATOM 2568 C CA . LYS A 1 317 ? 53.748 -19.915 -27.982 1.00 52.81 317 LYS A CA 1
ATOM 2569 C C . LYS A 1 317 ? 53.755 -19.139 -29.315 1.00 52.81 317 LYS A C 1
ATOM 2571 O O . LYS A 1 317 ? 54.836 -18.997 -29.873 1.00 52.81 317 LYS A O 1
ATOM 2576 N N . LEU A 1 318 ? 52.632 -18.608 -29.820 1.00 53.62 318 LEU A N 1
ATOM 2577 C CA . LEU A 1 318 ? 52.612 -17.737 -31.017 1.00 53.62 318 LEU A CA 1
ATOM 2578 C C . LEU A 1 318 ? 52.529 -16.235 -30.693 1.00 53.62 318 LEU A C 1
ATOM 2580 O O . LEU A 1 318 ? 52.760 -15.421 -31.583 1.00 53.62 318 LEU A O 1
ATOM 2584 N N . GLN A 1 319 ? 52.272 -15.843 -29.439 1.00 54.12 319 GLN A N 1
ATOM 2585 C CA . GLN A 1 319 ? 52.304 -14.427 -29.029 1.00 54.12 319 GLN A CA 1
ATOM 2586 C C . GLN A 1 319 ? 53.633 -13.993 -28.386 1.00 54.12 319 GLN A C 1
ATOM 2588 O O . GLN A 1 319 ? 53.891 -12.795 -28.286 1.00 54.12 319 GLN A O 1
ATOM 2593 N N . PHE A 1 320 ? 54.526 -14.932 -28.046 1.00 53.91 320 PHE A N 1
ATOM 2594 C CA . PHE A 1 320 ? 55.863 -14.623 -27.510 1.00 53.91 320 PHE A CA 1
ATOM 2595 C C . PHE A 1 320 ? 57.036 -14.979 -28.431 1.00 53.91 320 PHE A C 1
ATOM 2597 O O . PHE A 1 320 ? 58.184 -14.994 -27.995 1.00 53.91 320 PHE A O 1
ATOM 2604 N N . SER A 1 321 ? 56.802 -15.169 -29.730 1.00 56.94 321 SER A N 1
ATOM 2605 C CA . SER A 1 321 ? 57.883 -15.173 -30.720 1.00 56.94 321 SER A CA 1
ATOM 2606 C C . SER A 1 321 ? 57.817 -13.921 -31.594 1.00 56.94 321 SER A C 1
ATOM 2608 O O . SER A 1 321 ? 57.276 -13.964 -32.695 1.00 56.94 321 SER A O 1
ATOM 2610 N N . ARG A 1 322 ? 58.365 -12.805 -31.086 1.00 50.62 322 ARG A N 1
ATOM 2611 C CA . ARG A 1 322 ? 59.198 -11.827 -31.831 1.00 50.62 322 ARG A CA 1
ATOM 2612 C C . ARG A 1 322 ? 59.596 -10.637 -30.936 1.00 50.62 322 ARG A C 1
ATOM 2614 O O . ARG A 1 322 ? 59.084 -9.530 -31.030 1.00 50.62 322 ARG A O 1
ATOM 2621 N N . GLY A 1 323 ? 60.555 -10.886 -30.047 1.00 53.41 323 GLY A N 1
ATOM 2622 C CA . GLY A 1 323 ? 61.800 -10.107 -30.009 1.00 53.41 323 GLY A CA 1
ATOM 2623 C C . GLY A 1 323 ? 61.844 -8.644 -29.544 1.00 53.41 323 GLY A C 1
ATOM 2624 O O . GLY A 1 323 ? 62.947 -8.113 -29.551 1.00 53.41 323 GLY A O 1
ATOM 2625 N N . VAL A 1 324 ? 60.766 -7.959 -29.132 1.00 54.69 324 VAL A N 1
ATOM 2626 C CA . VAL A 1 324 ? 60.885 -6.522 -28.750 1.00 54.69 324 VAL A CA 1
ATOM 2627 C C . VAL A 1 324 ? 60.030 -6.107 -27.541 1.00 54.69 324 VAL A C 1
ATOM 2629 O O . VAL A 1 324 ? 59.308 -5.118 -27.577 1.00 54.69 324 VAL A O 1
ATOM 2632 N N . ARG A 1 325 ? 60.122 -6.828 -26.417 1.00 49.50 325 ARG A N 1
ATOM 2633 C CA . ARG A 1 325 ? 59.740 -6.289 -25.085 1.00 49.50 325 ARG A CA 1
ATOM 2634 C C . ARG A 1 325 ? 60.739 -6.670 -23.988 1.00 49.50 325 ARG A C 1
ATOM 2636 O O . ARG A 1 325 ? 60.363 -6.955 -22.861 1.00 49.50 325 ARG A O 1
ATOM 2643 N N . GLY A 1 326 ? 62.024 -6.677 -24.341 1.00 53.91 326 GLY A N 1
ATOM 2644 C CA . GLY A 1 326 ? 63.137 -6.920 -23.414 1.00 53.91 326 GLY A CA 1
ATOM 2645 C C . GLY A 1 326 ? 64.250 -5.870 -23.470 1.00 53.91 326 GLY A C 1
ATOM 2646 O O . GLY A 1 326 ? 65.266 -6.039 -22.812 1.00 53.91 326 GLY A O 1
ATOM 2647 N N . VAL A 1 327 ? 64.088 -4.780 -24.232 1.00 56.12 327 VAL A N 1
ATOM 2648 C CA . VAL A 1 327 ? 65.087 -3.699 -24.311 1.00 56.12 327 VAL A CA 1
ATOM 2649 C C . VAL A 1 327 ? 64.438 -2.378 -23.930 1.00 56.12 327 VAL A C 1
ATOM 2651 O O . VAL A 1 327 ? 64.086 -1.567 -24.777 1.00 56.12 327 VAL A O 1
ATOM 2654 N N . ARG A 1 328 ? 64.252 -2.179 -22.626 1.00 54.75 328 ARG A N 1
ATOM 2655 C CA . ARG A 1 328 ? 64.331 -0.859 -21.981 1.00 54.75 328 ARG A CA 1
ATOM 2656 C C . ARG A 1 328 ? 64.336 -1.044 -20.468 1.00 54.75 328 ARG A C 1
ATOM 2658 O O . ARG A 1 328 ? 63.321 -0.865 -19.810 1.00 54.75 328 ARG A O 1
ATOM 2665 N N . ARG A 1 329 ? 65.502 -1.449 -19.956 1.00 54.12 329 ARG A N 1
ATOM 2666 C CA . ARG A 1 329 ? 66.111 -1.024 -18.679 1.00 54.12 329 ARG A CA 1
ATOM 2667 C C . ARG A 1 329 ? 67.385 -1.843 -18.449 1.00 54.12 329 ARG A C 1
ATOM 2669 O O . ARG A 1 329 ? 67.427 -2.757 -17.642 1.00 54.12 329 ARG A O 1
ATOM 2676 N N . SER A 1 330 ? 68.435 -1.496 -19.186 1.00 51.38 330 SER A N 1
ATOM 2677 C CA . SER A 1 330 ? 69.813 -1.732 -18.751 1.00 51.38 330 SER A CA 1
ATOM 2678 C C . SER A 1 330 ? 70.542 -0.390 -18.762 1.00 51.38 330 SER A C 1
ATOM 2680 O O . SER A 1 330 ? 71.396 -0.119 -19.601 1.00 51.38 330 SER A O 1
ATOM 2682 N N . THR A 1 331 ? 70.151 0.499 -17.853 1.00 57.84 331 THR A N 1
ATOM 2683 C CA . THR A 1 331 ? 71.072 1.513 -17.336 1.00 57.84 331 THR A CA 1
ATOM 2684 C C . THR A 1 331 ? 72.040 0.774 -16.423 1.00 57.84 331 THR A C 1
ATOM 2686 O O . THR A 1 331 ? 71.714 0.469 -15.281 1.00 57.84 331 THR A O 1
ATOM 2689 N N . GLY A 1 332 ? 73.176 0.386 -16.991 1.00 51.66 332 GLY A N 1
ATOM 2690 C CA . GLY A 1 332 ? 74.208 -0.397 -16.327 1.00 51.66 332 GLY A CA 1
ATOM 2691 C C . GLY A 1 332 ? 75.437 -0.498 -17.218 1.00 51.66 332 GLY A C 1
ATOM 2692 O O . GLY A 1 332 ? 75.793 -1.578 -17.679 1.00 51.66 332 GLY A O 1
ATOM 2693 N N . GLN A 1 333 ? 76.060 0.651 -17.501 1.00 57.34 333 GLN A N 1
ATOM 2694 C CA . GLN A 1 333 ? 77.512 0.702 -17.661 1.00 57.34 333 GLN A CA 1
ATOM 2695 C C . GLN A 1 333 ? 78.098 -0.004 -16.436 1.00 57.34 333 GLN A C 1
ATOM 2697 O O . GLN A 1 333 ? 77.930 0.540 -15.354 1.00 57.34 333 GLN A O 1
ATOM 2702 N N . LEU A 1 334 ? 78.660 -1.209 -16.587 1.00 55.44 334 LEU A N 1
ATOM 2703 C CA . LEU A 1 334 ? 79.693 -1.824 -15.723 1.00 55.44 334 LEU A CA 1
ATOM 2704 C C . LEU A 1 334 ? 79.867 -3.334 -16.001 1.00 55.44 334 LEU A C 1
ATOM 2706 O O . LEU A 1 334 ? 80.073 -4.109 -15.083 1.00 55.44 334 LEU A O 1
ATOM 2710 N N . ASP A 1 335 ? 79.813 -3.788 -17.260 1.00 53.69 335 ASP A N 1
ATOM 2711 C CA . ASP A 1 335 ? 80.166 -5.191 -17.569 1.00 53.69 335 ASP A CA 1
ATOM 2712 C C . ASP A 1 335 ? 80.735 -5.376 -18.990 1.00 53.69 335 ASP A C 1
ATOM 2714 O O . ASP A 1 335 ? 80.461 -6.344 -19.701 1.00 53.69 335 ASP A O 1
ATOM 2718 N N . ALA A 1 336 ? 81.565 -4.423 -19.427 1.00 54.88 336 ALA A N 1
ATOM 2719 C CA . ALA A 1 336 ? 82.317 -4.527 -20.682 1.00 54.88 336 ALA A CA 1
ATOM 2720 C C . ALA A 1 336 ? 83.568 -5.426 -20.565 1.00 54.88 336 ALA A C 1
ATOM 2722 O O . ALA A 1 336 ? 84.087 -5.884 -21.578 1.00 54.88 336 ALA A O 1
ATOM 2723 N N . VAL A 1 337 ? 84.028 -5.735 -19.345 1.00 55.81 337 VAL A N 1
ATOM 2724 C CA . VAL A 1 337 ? 85.260 -6.517 -19.120 1.00 55.81 337 VAL A CA 1
ATOM 2725 C C . VAL A 1 337 ? 85.004 -8.031 -19.169 1.00 55.81 337 VAL A C 1
ATOM 2727 O O . VAL A 1 337 ? 85.882 -8.796 -19.555 1.00 55.81 337 VAL A O 1
ATOM 2730 N N . ARG A 1 338 ? 83.781 -8.498 -18.878 1.00 53.59 338 ARG A N 1
ATOM 2731 C CA . ARG A 1 338 ? 83.473 -9.942 -18.843 1.00 53.59 338 ARG A CA 1
ATOM 2732 C C . ARG A 1 338 ? 83.060 -10.541 -20.193 1.00 53.59 338 ARG A C 1
ATOM 2734 O O . ARG A 1 338 ? 83.089 -11.756 -20.347 1.00 53.59 338 ARG A O 1
ATOM 2741 N N . ARG A 1 339 ? 82.730 -9.708 -21.190 1.00 53.84 339 ARG A N 1
ATOM 2742 C CA . ARG A 1 339 ? 82.339 -10.145 -22.550 1.00 53.84 339 ARG A CA 1
ATOM 2743 C C . ARG A 1 339 ? 83.494 -10.237 -23.552 1.00 53.84 339 ARG A C 1
ATOM 2745 O O . ARG A 1 339 ? 83.249 -10.553 -24.709 1.00 53.84 339 ARG A O 1
ATOM 2752 N N . GLN A 1 340 ? 84.738 -10.008 -23.127 1.00 54.78 340 GLN A N 1
ATOM 2753 C CA . GLN A 1 340 ? 85.919 -10.265 -23.966 1.00 54.78 340 GLN A CA 1
ATOM 2754 C C . GLN A 1 340 ? 86.434 -11.712 -23.881 1.00 54.78 340 GLN A C 1
ATOM 2756 O O . GLN A 1 340 ? 87.300 -12.093 -24.663 1.00 54.78 340 GLN A O 1
ATOM 2761 N N . LEU A 1 341 ? 85.884 -12.545 -22.988 1.00 55.75 341 LEU A N 1
ATOM 2762 C CA . LEU A 1 341 ? 86.275 -13.957 -22.865 1.00 55.75 341 LEU A CA 1
ATOM 2763 C C . LEU A 1 341 ? 85.677 -14.865 -23.957 1.00 55.75 341 LEU A C 1
ATOM 2765 O O . LEU A 1 341 ? 86.236 -15.926 -24.226 1.00 55.75 341 LEU A O 1
ATOM 2769 N N . ASP A 1 342 ? 84.608 -14.433 -24.634 1.00 54.44 342 ASP A N 1
ATOM 2770 C CA . ASP A 1 342 ? 84.001 -15.187 -25.744 1.00 54.44 342 ASP A CA 1
ATOM 2771 C C . ASP A 1 342 ? 84.511 -14.749 -27.126 1.00 54.44 342 ASP A C 1
ATOM 2773 O O . ASP A 1 342 ? 84.398 -15.490 -28.106 1.00 54.44 342 ASP A O 1
ATOM 2777 N N . THR A 1 343 ? 85.163 -13.589 -27.222 1.00 56.59 343 THR A N 1
ATOM 2778 C CA . THR A 1 343 ? 85.918 -13.187 -28.414 1.00 56.59 343 THR A CA 1
ATOM 2779 C C . THR A 1 343 ? 87.321 -13.780 -28.343 1.00 56.59 343 THR A C 1
ATOM 2781 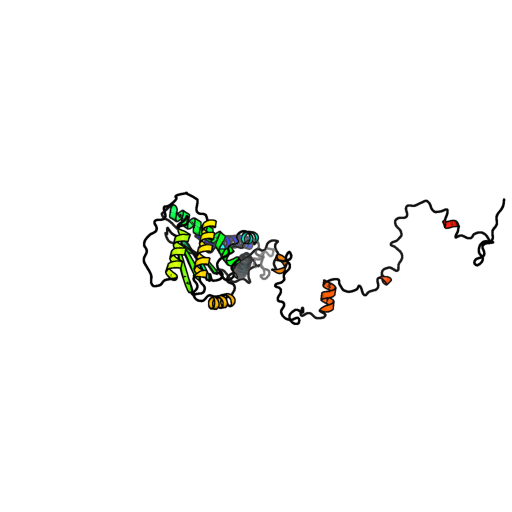O O . THR A 1 343 ? 88.273 -13.118 -27.941 1.00 56.59 343 THR A O 1
ATOM 2784 N N . ARG A 1 344 ? 87.452 -15.061 -28.711 1.00 55.00 344 ARG A N 1
ATOM 2785 C CA . ARG A 1 344 ? 88.743 -15.756 -28.861 1.00 55.00 344 ARG A CA 1
ATOM 2786 C C . ARG A 1 344 ? 89.559 -15.128 -30.004 1.00 55.00 344 ARG A C 1
ATOM 2788 O O . ARG A 1 344 ? 89.526 -15.617 -31.127 1.00 55.00 344 ARG A O 1
ATOM 2795 N N . SER A 1 345 ? 90.285 -14.050 -29.728 1.00 58.38 345 SER A N 1
ATOM 2796 C CA . SER A 1 345 ? 91.193 -13.377 -30.673 1.00 58.38 345 SER A CA 1
ATOM 2797 C C . SER A 1 345 ? 92.649 -13.866 -30.592 1.00 58.38 345 SER A C 1
ATOM 2799 O O . SER A 1 345 ? 93.514 -13.319 -31.270 1.00 58.38 345 SER A O 1
ATOM 2801 N N . PHE A 1 346 ? 92.932 -14.932 -29.832 1.00 56.88 346 PHE A N 1
ATOM 2802 C CA . PHE A 1 346 ? 94.247 -15.582 -29.797 1.00 56.88 346 PHE A CA 1
ATOM 2803 C C . PHE A 1 346 ? 94.233 -16.909 -30.570 1.00 56.88 346 PHE A C 1
ATOM 2805 O O . PHE A 1 346 ? 93.415 -17.792 -30.306 1.00 56.88 346 PHE A O 1
ATOM 2812 N N . SER A 1 347 ? 95.175 -17.062 -31.504 1.00 56.88 347 SER A N 1
ATOM 2813 C CA . SER A 1 347 ? 95.284 -18.157 -32.485 1.00 56.88 347 SER A CA 1
ATOM 2814 C C . SER A 1 347 ? 95.552 -19.560 -31.911 1.00 56.88 347 SER A C 1
ATOM 2816 O O . SER A 1 347 ? 95.608 -20.515 -32.678 1.00 56.88 347 SER A O 1
ATOM 2818 N N . ASN A 1 348 ? 95.643 -19.723 -30.586 1.00 55.66 348 ASN A N 1
ATOM 2819 C CA . ASN A 1 348 ? 95.909 -21.009 -29.920 1.00 55.66 348 ASN A CA 1
ATOM 2820 C C . ASN A 1 348 ? 94.709 -21.581 -29.129 1.00 55.66 348 ASN A C 1
ATOM 2822 O O . ASN A 1 348 ? 94.854 -22.542 -28.373 1.00 55.66 348 ASN A O 1
ATOM 2826 N N . GLY A 1 349 ? 93.501 -21.029 -29.295 1.00 53.00 349 GLY A N 1
ATOM 2827 C CA . GLY A 1 349 ? 92.288 -21.526 -28.635 1.00 53.00 349 GLY A CA 1
ATOM 2828 C C . GLY A 1 349 ? 91.629 -22.707 -29.358 1.00 53.00 349 GLY A C 1
ATOM 2829 O O . GLY A 1 349 ? 90.696 -22.506 -30.133 1.00 53.00 349 GLY A O 1
ATOM 2830 N N . SER A 1 350 ? 92.044 -23.944 -29.068 1.00 57.62 350 SER A N 1
ATOM 2831 C CA . SER A 1 350 ? 91.365 -25.158 -29.561 1.00 57.62 350 SER A CA 1
ATOM 2832 C C . SER A 1 350 ? 89.874 -25.182 -29.169 1.00 57.62 350 SER A C 1
ATOM 2834 O O . SER A 1 350 ? 89.500 -24.899 -28.028 1.00 57.62 350 SER A O 1
ATOM 2836 N N . ARG A 1 351 ? 88.986 -25.506 -30.122 1.00 62.50 351 ARG A N 1
ATOM 2837 C CA . ARG A 1 351 ? 87.523 -25.581 -29.908 1.00 62.50 351 ARG A CA 1
ATOM 2838 C C . ARG A 1 351 ? 87.086 -26.846 -29.155 1.00 62.50 351 ARG A C 1
ATOM 2840 O O . ARG A 1 351 ? 85.986 -26.860 -28.618 1.00 62.50 351 ARG A O 1
ATOM 2847 N N . TRP A 1 352 ? 87.947 -27.862 -29.073 1.00 65.25 352 TRP A N 1
ATOM 2848 C CA . TRP A 1 352 ? 87.610 -29.179 -28.511 1.00 65.25 352 TRP A CA 1
ATOM 2849 C C . TRP A 1 352 ? 88.608 -29.695 -27.460 1.00 65.25 352 TRP A C 1
ATOM 2851 O O . TRP A 1 352 ? 88.461 -30.813 -26.979 1.00 65.25 352 TRP A O 1
ATOM 2861 N N . GLY A 1 353 ? 89.607 -28.895 -27.072 1.00 55.97 353 GLY A N 1
ATOM 2862 C CA . GLY A 1 353 ? 90.544 -29.223 -25.994 1.00 55.97 353 GLY A CA 1
ATOM 2863 C C . GLY A 1 353 ? 90.493 -28.183 -24.878 1.00 55.97 353 GLY A C 1
ATOM 2864 O O . GLY A 1 353 ? 90.608 -26.989 -25.150 1.00 55.97 353 GLY A O 1
ATOM 2865 N N . SER A 1 354 ? 90.331 -28.625 -23.627 1.00 55.81 354 SER A N 1
ATOM 2866 C CA . SER A 1 354 ? 90.415 -27.750 -22.451 1.00 55.81 354 SER A CA 1
ATOM 2867 C C . SER A 1 354 ? 91.775 -27.036 -22.399 1.00 55.81 354 SER A C 1
ATOM 2869 O O . SER A 1 354 ? 92.787 -27.673 -22.712 1.00 55.81 354 SER A O 1
ATOM 2871 N N . PRO A 1 355 ? 91.841 -25.752 -21.991 1.00 55.50 355 PRO A N 1
ATOM 2872 C CA . PRO A 1 355 ? 93.093 -25.000 -21.947 1.00 55.50 355 PRO A CA 1
ATOM 2873 C C . PRO A 1 355 ? 94.109 -25.716 -21.049 1.00 55.50 355 PRO A C 1
ATOM 2875 O O . PRO A 1 355 ? 93.921 -25.808 -19.834 1.00 55.50 355 PRO A O 1
ATOM 2878 N N . ARG A 1 356 ? 95.185 -26.260 -21.629 1.00 54.41 356 ARG A N 1
ATOM 2879 C CA . ARG A 1 356 ? 96.313 -26.762 -20.839 1.00 54.41 356 ARG A CA 1
ATOM 2880 C C . ARG A 1 356 ? 97.137 -25.561 -20.388 1.00 54.41 356 ARG A C 1
ATOM 2882 O O . ARG A 1 356 ? 97.535 -24.746 -21.210 1.00 54.41 356 ARG A O 1
ATOM 2889 N N . ARG A 1 357 ? 97.330 -25.473 -19.068 1.00 52.88 357 ARG A N 1
ATOM 2890 C CA . ARG A 1 357 ? 98.144 -24.500 -18.325 1.00 52.88 357 ARG A CA 1
ATOM 2891 C C . ARG A 1 357 ? 99.275 -23.876 -19.157 1.00 52.88 357 ARG A C 1
ATOM 2893 O O . ARG A 1 357 ? 100.253 -24.552 -19.453 1.00 52.88 357 ARG A O 1
ATOM 2900 N N . SER A 1 358 ? 99.199 -22.572 -19.389 1.00 45.50 358 SER A N 1
ATOM 2901 C CA . SER A 1 358 ? 100.382 -21.714 -19.454 1.00 45.50 358 SER A CA 1
ATOM 2902 C C . SER A 1 358 ? 100.431 -20.934 -18.142 1.00 45.50 358 SER A C 1
ATOM 2904 O O . SER A 1 358 ? 99.644 -20.013 -17.935 1.00 45.50 358 SER A O 1
ATOM 2906 N N . GLY A 1 359 ? 101.280 -21.374 -17.219 1.00 47.84 359 GLY A N 1
ATOM 2907 C CA . GLY A 1 359 ? 101.690 -20.580 -16.064 1.00 47.84 359 GLY A CA 1
ATOM 2908 C C . GLY A 1 359 ? 103.157 -20.170 -16.199 1.00 47.84 359 GLY A C 1
ATOM 2909 O O . GLY A 1 359 ? 103.876 -20.780 -16.990 1.00 47.84 359 GLY A O 1
ATOM 2910 N N . THR A 1 360 ? 103.564 -19.223 -15.344 1.00 36.06 360 THR A N 1
ATOM 2911 C CA . THR A 1 360 ? 104.922 -18.677 -15.080 1.00 36.06 360 THR A CA 1
ATOM 2912 C C . THR A 1 360 ? 105.434 -17.690 -16.141 1.00 36.06 360 THR A C 1
ATOM 2914 O O . THR A 1 360 ? 105.322 -17.972 -17.328 1.00 36.06 360 THR A O 1
ATOM 2917 N N . VAL A 1 361 ? 105.939 -16.492 -15.815 1.00 36.53 361 VAL A N 1
ATOM 2918 C CA . VAL A 1 361 ? 106.586 -15.945 -14.596 1.00 36.53 361 VAL A CA 1
ATOM 2919 C C . VAL A 1 361 ? 105.835 -14.740 -14.037 1.00 36.53 361 VAL A C 1
ATOM 2921 O O . VAL A 1 361 ? 105.312 -13.952 -14.856 1.00 36.53 361 VAL A O 1
#

pLDDT: mean 79.17, std 19.48, range [33.97, 98.62]

Secondary structure (DSSP, 8-state):
--HHHHHHHHHHHHHHHHHHHHHHHHHPPPPSSPPP-SS--SSPPPPPPHHHHHHHHHHHHHHHHHHHHHTTTGGGTTSPPPP--TT-HHHHSPEEHHHHHH------TTEEEEEEEEEEE-SSHHHHHHHHHHHHHIIIIIHHHHHHSTT-EEEEEEEEEE-S--EEEEEETTS-EEEEE--STTHHHHHHHHHHHHHT-TT-------------------HHHHHHHHHHHHHHHHHT-S-HHHHHHHHHHSPPSGGG--EE-TTS-SSHHHHTTTS--TTS----TTTTS---TTHHHHHHHHTT-S---S-HHHHS-S--SS-S-------SSGGGSSS--STT--SSS--------

Radius of gyration: 39.59 Å; chains: 1; bounding box: 130×71×93 Å

Foldseek 3Di:
DQVVPVVVVVVVLVVVLVVVLVVVVVVPAADPPDDDDDPDPDPDGHHDDPVVVVVSSVVSSVVSVVVSVVVQPPVQPPFDADDDARLQVLLSDAAEVVLLVVQQFEADLQWQEKEWEAEPAEPDPQLVLLRVQSSVLSNRHQLSHCVNRQRYAYYYHYDDDYDRWIWMWIAGLLRDIFIFTRRFDCNRLVRLLVRLVCVLDPDDDDDDDDPDPDPPPPDGRHSVNVSVSNRNSRVSNLVSDPCNPVSVVVSVVGDGNSRSHNYDHDPCDPDPCSNCVVDDDPVDPPPDPVVVQDPDPPSVVVVCVVVVNPDPPDDPVVVPPDDPPPPDDDPDDDPPPPVVVVVPPDPPDDPPDDDDDDDDD

Sequence (361 aa):
IDSRCSLVRDFMKKSLVSRSLDQALKEMPTSSARKPKGLHRGPGKRQLSEKERNSWLFMRKTELMNIAQWDDPENFKHLPKSKKIIGNEATEIVWPYAILLQNRLKVHPFTKSLYCYNFQYSFSTDGAERNRMAREFARECMVPITFHNQQCYVESEMILDYGEVPFLVVHCLDETSVVVPILGNHCTLEAGLAAVRKLRKPGLVNLTGSSAEHQTSSHNYSKNMLARDVEQITENLGNSVANPSAIWQLFHDRPLQSAYLKINYQWFGETREEREQHLVNYTWPWATDNDRAPAITDRKTRISMALNSTPREVPEKLQFSRGVRGVRRSTGQLDAVRRQLDTRSFSNGSRWGSPRRSGTV

Organism: NCBI:txid180227